Protein AF-A0A6I9NRN1-F1 (afdb_monomer)

Nearest PDB structures (foldseek):
  8j07-assembly1_d0  TM=9.136E-01  e=4.758E-35  Homo sapiens
  2nvk-assembly1_X  TM=6.514E-01  e=1.051E-08  Drosophila melanogaster
  5u63-assembly1_A  TM=6.057E-01  e=4.022E-06  Haemophilus influenzae Rd KW20
  5yjy-assembly1_B  TM=6.069E-01  e=3.571E-06  Saccharomyces cerevisiae S288C
  5xhu-assembly1_A  TM=4.707E-01  e=1.105E-05  Bacillus subtilis

Secondary structure (DSSP, 8-state):
-EEEESSSHHHHHHHHHHHHTT--GGGEEEEPPPPPTT--S-S-HHHHHHHHHHHHHTT-EEE-S-EEEEETTSS-PSSP-EEEEE-SSSEEEEE-SEEEE-S-----HHHHHHHHHTT--EESEEEE-TTSB-SSTT-B--STTEEE-GGG--TT-BGGGS-HHHHHHHHHHHHHHHH-TTSPPPPPPPTTGGG------SPEEEEEEETTTEEEEEEE----TT--------TTEEEES-TTTTEEEEEEE-TTSBEEEEEEEESSPP-HHHHHTTTT-BTTTTTSHHHHHHTT------

Radius of gyration: 22.77 Å; Cα contacts (8 Å, |Δi|>4): 518; chains: 1; bounding box: 56×44×65 Å

pLDDT: mean 89.33, std 11.56, range [38.62, 98.62]

Mean predicted aligned error: 6.6 Å

Sequence (302 aa):
NAIVYGNSIDVFTTVETLLNLGILGNRIHVVFTPPEPGASCFSDPEVEKAVATALKKAEVQVHHHCLLALMNNGENPDPLTSVTFTTDAETLNLQCGVFINLSNKAVDSEAFRSINDSFLVFDSRLVIDATFHTSDSSISAAGPLTKFSRSYYSDEWSNANFNSKEVGRDLAAMLLRLFDPTLEPAMETPPETERLVPLYGQAKIQGGKLPGGFHFLQVTTPSATQLTAPPVQQDSCLVTGRVETGNYFSLHLDSYEQVEALTCLSLKPLPLSNYLSLYGKQQQLLGQLSSRYQQGLIPDLH

Structure (mmCIF, N/CA/C/O backbone):
data_AF-A0A6I9NRN1-F1
#
_entry.id   AF-A0A6I9NRN1-F1
#
loop_
_atom_site.group_PDB
_atom_site.id
_atom_site.type_symbol
_atom_site.label_atom_id
_atom_site.label_alt_id
_atom_site.label_comp_id
_atom_site.label_asym_id
_atom_site.label_entity_id
_atom_site.label_seq_id
_atom_site.pdbx_PDB_ins_code
_atom_site.Cartn_x
_atom_site.Cartn_y
_atom_site.Cartn_z
_atom_site.occupancy
_atom_site.B_iso_or_equiv
_atom_site.auth_seq_id
_atom_site.auth_comp_id
_atom_site.auth_asym_id
_atom_site.auth_atom_id
_atom_site.pdbx_PDB_model_num
ATOM 1 N N . ASN A 1 1 ? 0.201 -12.973 22.727 1.00 94.06 1 ASN A N 1
ATOM 2 C CA . ASN A 1 1 ? -0.009 -11.607 22.213 1.00 94.06 1 ASN A CA 1
ATOM 3 C C . ASN A 1 1 ? 0.537 -11.541 20.806 1.00 94.06 1 ASN A C 1
ATOM 5 O O . ASN A 1 1 ? 1.492 -12.264 20.523 1.00 94.06 1 ASN A O 1
ATOM 9 N N . ALA A 1 2 ? -0.075 -10.727 19.959 1.00 97.81 2 ALA A N 1
ATOM 10 C CA . ALA A 1 2 ? 0.396 -10.413 18.620 1.00 97.81 2 ALA A CA 1
ATOM 11 C C . ALA A 1 2 ? 0.888 -8.965 18.602 1.00 97.81 2 ALA A C 1
ATOM 13 O O . ALA A 1 2 ? 0.213 -8.093 19.145 1.00 97.81 2 ALA A O 1
ATOM 14 N N . ILE A 1 3 ? 2.049 -8.721 18.003 1.00 98.38 3 ILE A N 1
ATOM 15 C CA . ILE A 1 3 ? 2.571 -7.370 17.785 1.00 98.38 3 ILE A CA 1
ATOM 16 C C . ILE A 1 3 ? 2.533 -7.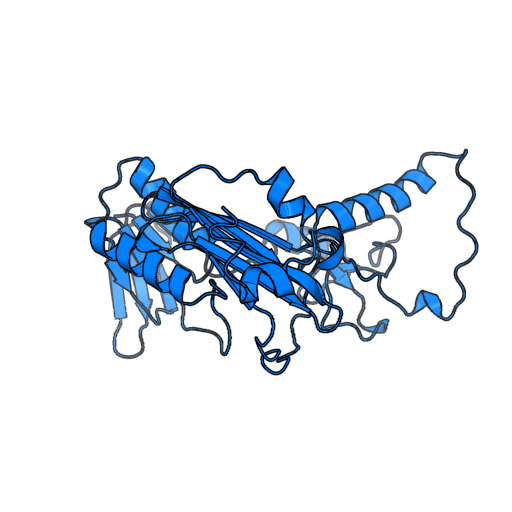092 16.284 1.00 98.38 3 ILE A C 1
ATOM 18 O O . ILE A 1 3 ? 3.072 -7.876 15.504 1.00 98.38 3 ILE A O 1
ATOM 22 N N . VAL A 1 4 ? 1.912 -5.982 15.889 1.00 98.25 4 VAL A N 1
ATOM 23 C CA . VAL A 1 4 ? 1.882 -5.484 14.508 1.00 98.25 4 VAL A CA 1
ATOM 24 C C . VAL A 1 4 ? 2.616 -4.147 14.482 1.00 98.25 4 VAL A C 1
ATOM 26 O O . VAL A 1 4 ? 2.209 -3.211 15.168 1.00 98.25 4 VAL A O 1
ATOM 29 N N . TYR A 1 5 ? 3.715 -4.071 13.734 1.00 97.31 5 TYR A N 1
ATOM 30 C CA . TYR A 1 5 ? 4.626 -2.925 13.731 1.00 97.31 5 TYR A CA 1
ATOM 31 C C . TYR A 1 5 ? 4.647 -2.216 12.380 1.00 97.31 5 TYR A C 1
ATOM 33 O O . TYR A 1 5 ? 4.823 -2.873 11.360 1.00 97.31 5 TYR A O 1
ATOM 41 N N . GLY A 1 6 ? 4.518 -0.890 12.363 1.00 95.00 6 GLY A N 1
ATOM 42 C CA . GLY A 1 6 ? 4.622 -0.069 11.153 1.00 95.00 6 GLY A CA 1
ATOM 43 C C . GLY A 1 6 ? 3.576 1.037 11.092 1.00 95.00 6 GLY A C 1
ATOM 44 O O . GLY A 1 6 ? 2.786 1.184 12.017 1.00 95.00 6 GLY A O 1
ATOM 45 N N . ASN A 1 7 ? 3.554 1.781 9.983 1.00 90.75 7 ASN A N 1
ATOM 46 C CA . ASN A 1 7 ? 2.709 2.969 9.809 1.00 90.75 7 ASN A CA 1
ATOM 47 C C . ASN A 1 7 ? 1.821 2.922 8.558 1.00 90.75 7 ASN A C 1
ATOM 49 O O . ASN A 1 7 ? 1.309 3.957 8.169 1.00 90.75 7 ASN A O 1
ATOM 53 N N . SER A 1 8 ? 1.653 1.783 7.880 1.00 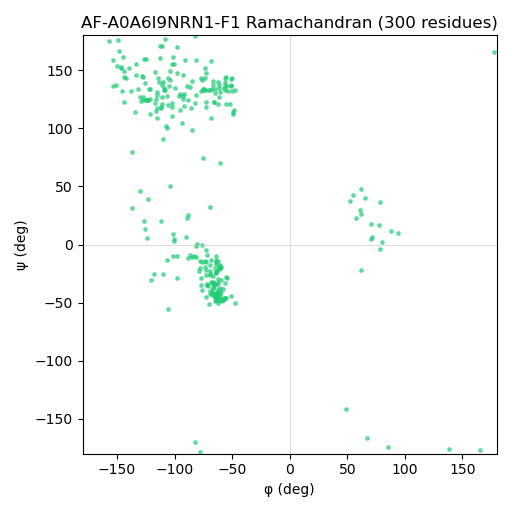91.69 8 SER A N 1
ATOM 54 C CA . SER A 1 8 ? 0.857 1.704 6.643 1.00 91.69 8 SER A CA 1
ATOM 55 C C . SER A 1 8 ? -0.572 1.203 6.887 1.00 91.69 8 SER A C 1
ATOM 57 O O . SER A 1 8 ? -0.889 0.656 7.943 1.00 91.69 8 SER A O 1
ATOM 59 N N . ILE A 1 9 ? -1.432 1.297 5.865 1.00 93.12 9 ILE A N 1
ATOM 60 C CA . ILE A 1 9 ? -2.761 0.661 5.877 1.00 93.12 9 ILE A CA 1
ATOM 61 C C . ILE A 1 9 ? -2.699 -0.857 6.151 1.00 93.12 9 ILE A C 1
ATOM 63 O O . ILE A 1 9 ? -3.626 -1.433 6.727 1.00 93.12 9 ILE A O 1
ATOM 67 N N . ASP A 1 10 ? -1.587 -1.507 5.791 1.00 94.81 10 ASP A N 1
ATOM 68 C CA . ASP A 1 10 ? -1.390 -2.946 5.979 1.00 94.81 10 ASP A CA 1
ATOM 69 C C . ASP A 1 10 ? -1.421 -3.318 7.475 1.00 94.81 10 ASP A C 1
ATOM 71 O O . ASP A 1 10 ? -1.883 -4.399 7.839 1.00 94.81 10 ASP A O 1
ATOM 75 N N . VAL A 1 11 ? -1.018 -2.401 8.363 1.00 96.38 11 VAL A N 1
ATOM 76 C CA . VAL A 1 11 ? -1.109 -2.577 9.823 1.00 96.38 11 VAL A CA 1
ATOM 77 C C . VAL A 1 11 ? -2.561 -2.735 10.256 1.00 96.38 11 VAL A C 1
ATOM 79 O O . VAL A 1 11 ? -2.911 -3.698 10.936 1.00 96.38 11 VAL A O 1
ATOM 82 N N . PHE A 1 12 ? -3.432 -1.829 9.824 1.00 97.06 12 PHE A N 1
ATOM 83 C CA . PHE A 1 12 ? -4.839 -1.825 10.222 1.00 97.06 12 PHE A CA 1
ATOM 84 C C . PHE A 1 12 ? -5.605 -3.007 9.629 1.00 97.06 12 PHE A C 1
ATOM 86 O O . PHE A 1 12 ? -6.395 -3.641 10.329 1.00 97.06 12 PHE A O 1
ATOM 93 N N . THR A 1 13 ? -5.326 -3.359 8.373 1.00 97.50 13 THR A N 1
ATOM 94 C CA . THR A 1 13 ? -5.916 -4.554 7.749 1.00 97.50 13 THR A CA 1
ATOM 95 C C . THR A 1 13 ? -5.450 -5.847 8.417 1.00 97.50 13 THR A C 1
ATOM 97 O O . THR A 1 13 ? -6.245 -6.774 8.593 1.00 97.50 13 THR A O 1
ATOM 100 N N . THR A 1 14 ? -4.200 -5.896 8.884 1.00 98.19 14 THR A N 1
ATOM 101 C CA . THR A 1 14 ? -3.683 -7.010 9.689 1.00 98.19 14 THR A CA 1
ATOM 102 C C . THR A 1 14 ? -4.395 -7.098 11.035 1.00 98.19 14 THR A C 1
ATOM 104 O O . THR A 1 14 ? -4.817 -8.184 11.426 1.00 98.19 14 THR A O 1
ATOM 107 N N . VAL A 1 15 ? -4.594 -5.975 11.733 1.00 98.38 15 VAL A N 1
ATOM 108 C CA . VAL A 1 15 ? -5.323 -5.952 13.014 1.00 98.38 15 VAL A CA 1
ATOM 109 C C . VAL A 1 15 ? -6.753 -6.458 12.845 1.00 98.38 15 VAL A C 1
ATOM 111 O O . VAL A 1 15 ? -7.176 -7.342 13.585 1.00 98.38 15 VAL A O 1
ATOM 114 N N . GLU A 1 16 ? -7.479 -5.960 11.845 1.00 98.12 16 GLU A N 1
ATOM 115 C CA . GLU A 1 16 ? -8.836 -6.425 11.536 1.00 98.12 16 GLU A CA 1
ATOM 116 C C . GLU A 1 16 ? -8.854 -7.920 11.176 1.00 98.12 16 GLU A C 1
ATOM 118 O O . GLU A 1 16 ? -9.751 -8.656 11.584 1.00 98.12 16 GLU A O 1
ATOM 123 N N . THR A 1 17 ? -7.834 -8.414 10.473 1.00 98.19 17 THR A N 1
ATOM 124 C CA . THR A 1 17 ? -7.689 -9.849 10.186 1.00 98.19 17 THR A CA 1
ATOM 125 C C . THR A 1 17 ? -7.483 -10.664 11.465 1.00 98.19 17 THR A C 1
ATOM 127 O O . THR A 1 17 ? -8.157 -11.674 11.655 1.00 98.19 17 THR A O 1
ATOM 130 N N . LEU A 1 18 ? -6.610 -10.225 12.376 1.00 98.31 18 LEU A N 1
ATOM 131 C CA . LEU A 1 18 ? -6.373 -10.898 13.660 1.00 98.31 18 LEU A CA 1
ATOM 132 C C . LEU A 1 18 ? -7.636 -10.936 14.532 1.00 98.31 18 LEU A C 1
ATOM 134 O O . LEU A 1 18 ? -7.939 -11.978 15.117 1.00 98.31 18 LEU A O 1
ATOM 138 N N . LEU A 1 19 ? -8.393 -9.835 14.580 1.00 98.19 19 LEU A N 1
ATOM 139 C CA . LEU A 1 19 ? -9.680 -9.772 15.278 1.00 98.19 19 LEU A CA 1
ATOM 140 C C . LEU A 1 19 ? -10.683 -10.770 14.677 1.00 98.19 19 LEU A C 1
ATOM 142 O O . LEU A 1 19 ? -11.312 -11.529 15.414 1.00 98.19 19 LEU A O 1
ATOM 146 N N . ASN A 1 20 ? -10.778 -10.842 13.345 1.00 97.38 20 ASN A N 1
ATOM 147 C CA . ASN A 1 20 ? -11.652 -11.792 12.646 1.00 97.38 20 ASN A CA 1
ATOM 148 C C . ASN A 1 20 ? -11.232 -13.261 12.829 1.00 97.38 20 ASN A C 1
ATOM 150 O O . ASN A 1 20 ? -12.081 -14.150 12.796 1.00 97.38 20 ASN A O 1
ATOM 154 N N . LEU A 1 21 ? -9.945 -13.526 13.066 1.00 97.38 21 LEU A N 1
ATOM 155 C CA . LEU A 1 21 ? -9.435 -14.850 13.444 1.00 97.38 21 LEU A CA 1
ATOM 156 C C . LEU A 1 21 ? -9.718 -15.212 14.916 1.00 97.38 21 LEU A C 1
ATOM 158 O O . LEU A 1 21 ? -9.360 -16.303 15.357 1.00 97.38 21 LEU A O 1
ATOM 162 N N . GLY A 1 22 ? -10.359 -14.325 15.684 1.00 97.19 22 GLY A N 1
ATOM 163 C CA . GLY A 1 22 ? -10.743 -14.561 17.076 1.00 97.19 22 GLY A CA 1
ATOM 164 C C . GLY A 1 22 ? -9.671 -14.193 18.104 1.00 97.19 22 GLY A C 1
ATOM 165 O O . GLY A 1 22 ? -9.808 -14.541 19.279 1.00 97.19 22 GLY A O 1
ATOM 166 N N . ILE A 1 23 ? -8.605 -13.489 17.706 1.00 97.88 23 ILE A N 1
ATOM 167 C CA . ILE A 1 23 ? -7.641 -12.943 18.665 1.00 97.88 23 ILE A CA 1
ATOM 168 C C . ILE A 1 23 ? -8.292 -11.766 19.394 1.00 97.88 23 ILE A C 1
ATOM 170 O O . ILE A 1 23 ? -8.711 -10.794 18.774 1.00 97.88 23 ILE A O 1
ATOM 174 N N . LEU A 1 24 ? -8.363 -11.845 20.725 1.00 97.94 24 LEU A N 1
ATOM 175 C CA . LEU A 1 24 ? -8.895 -10.764 21.559 1.00 97.94 24 LEU A CA 1
ATOM 176 C C . LEU A 1 24 ? -8.052 -9.496 21.387 1.00 97.94 24 LEU A C 1
ATOM 178 O O . LEU A 1 24 ? -6.823 -9.569 21.446 1.00 97.94 24 LEU A O 1
ATOM 182 N N . GLY A 1 25 ? -8.695 -8.337 21.223 1.00 97.88 25 GLY A N 1
ATOM 183 C CA . GLY A 1 25 ? -7.980 -7.093 20.933 1.00 97.88 25 GLY A CA 1
ATOM 184 C C . GLY A 1 25 ? -7.010 -6.666 22.037 1.00 97.88 25 GLY A C 1
ATOM 185 O O . GLY A 1 25 ? -5.904 -6.244 21.721 1.00 97.88 25 GLY A O 1
ATOM 186 N N . ASN A 1 26 ? -7.309 -6.945 23.310 1.00 97.88 26 ASN A N 1
ATOM 187 C CA . ASN A 1 26 ? -6.372 -6.724 24.423 1.00 97.88 26 ASN A CA 1
ATOM 188 C C . ASN A 1 26 ? -5.087 -7.578 24.373 1.00 97.88 26 ASN A C 1
ATOM 190 O O . ASN A 1 26 ? -4.153 -7.329 25.134 1.00 97.88 26 ASN A O 1
ATOM 194 N N . ARG A 1 27 ? -5.012 -8.566 23.468 1.00 98.06 27 ARG A N 1
ATOM 195 C CA . ARG A 1 27 ? -3.807 -9.354 23.166 1.00 98.06 27 ARG A CA 1
ATOM 196 C C . ARG A 1 27 ? -3.091 -8.886 21.898 1.00 98.06 27 ARG A C 1
ATOM 198 O O . ARG A 1 27 ? -2.116 -9.534 21.506 1.00 98.06 27 ARG A O 1
ATOM 205 N N . ILE A 1 28 ? -3.568 -7.827 21.249 1.00 98.62 28 ILE A N 1
ATOM 206 C CA . ILE A 1 28 ? -2.982 -7.223 20.052 1.00 98.62 28 ILE A CA 1
ATOM 207 C C . ILE A 1 28 ? -2.320 -5.906 20.458 1.00 98.62 28 ILE A C 1
ATOM 209 O O . ILE A 1 28 ? -2.947 -5.044 21.073 1.00 98.62 28 ILE A O 1
ATOM 213 N N . HIS A 1 29 ? -1.053 -5.752 20.087 1.00 98.38 29 HIS A N 1
ATOM 214 C CA . HIS A 1 29 ? -0.305 -4.512 20.223 1.00 98.38 29 HIS A CA 1
ATOM 215 C C . HIS A 1 29 ? -0.023 -3.944 18.835 1.00 98.38 29 HIS A C 1
ATOM 217 O O . HIS A 1 29 ? 0.658 -4.581 18.032 1.00 98.38 29 HIS A O 1
ATOM 223 N N . VAL A 1 30 ? -0.531 -2.749 18.562 1.00 98.06 30 VAL A N 1
ATOM 224 C CA . VAL A 1 30 ? -0.144 -1.949 17.400 1.00 98.06 30 VAL A CA 1
ATOM 225 C C . VAL A 1 30 ? 0.978 -1.028 17.834 1.00 98.06 30 VAL A C 1
ATOM 227 O O . VAL A 1 30 ? 0.840 -0.295 18.811 1.00 98.06 30 VAL A O 1
ATOM 230 N N . VAL A 1 31 ? 2.097 -1.089 17.128 1.00 97.19 31 VAL A N 1
ATOM 231 C CA . VAL A 1 31 ? 3.289 -0.308 17.439 1.00 97.19 31 VAL A CA 1
ATOM 232 C C . VAL A 1 31 ? 3.615 0.546 16.217 1.00 97.19 31 VAL A C 1
ATOM 234 O O . VAL A 1 31 ? 3.969 0.024 15.162 1.00 97.19 31 VAL A O 1
ATOM 237 N N . PHE A 1 32 ? 3.470 1.860 16.345 1.00 94.88 32 PHE A N 1
ATOM 238 C CA . PHE A 1 32 ? 3.741 2.811 15.271 1.00 94.88 32 PHE A CA 1
ATOM 239 C C . PHE A 1 32 ? 5.206 3.252 15.291 1.00 94.88 32 PHE A C 1
ATOM 241 O O . PHE A 1 32 ? 5.768 3.553 16.351 1.00 94.88 32 PHE A O 1
ATOM 248 N N . THR A 1 33 ? 5.821 3.312 14.110 1.00 92.44 33 THR A N 1
ATOM 249 C CA . THR A 1 33 ? 7.152 3.906 13.939 1.00 92.44 33 THR A CA 1
ATOM 250 C C . THR A 1 33 ? 7.060 5.419 14.158 1.00 92.44 33 THR A C 1
ATOM 252 O O . THR A 1 33 ? 5.976 5.993 13.993 1.00 92.44 33 THR A O 1
ATOM 255 N N . PRO A 1 34 ? 8.164 6.107 14.501 1.00 89.06 34 PRO A N 1
ATOM 256 C CA . PRO A 1 34 ? 8.182 7.564 14.485 1.00 89.06 34 PRO A CA 1
ATOM 257 C C . PRO A 1 34 ? 7.671 8.091 13.135 1.00 89.06 34 PRO A C 1
ATOM 259 O O . PRO A 1 34 ? 8.006 7.508 12.098 1.00 89.06 34 PRO A O 1
ATOM 262 N N . PRO A 1 35 ? 6.816 9.126 13.134 1.00 78.94 35 PRO A N 1
ATOM 263 C CA . PRO A 1 35 ? 6.250 9.654 11.906 1.00 78.94 35 PRO A CA 1
ATOM 264 C C . PRO A 1 35 ? 7.350 10.305 11.069 1.00 78.94 35 PRO A C 1
ATOM 266 O O . PRO A 1 35 ? 8.145 11.099 11.574 1.00 78.94 35 PRO A O 1
ATOM 269 N N . GLU A 1 36 ? 7.374 10.001 9.775 1.00 75.81 36 GLU A N 1
ATOM 270 C CA . GLU A 1 36 ? 8.125 10.819 8.830 1.00 75.81 36 GLU A CA 1
ATOM 271 C C . GLU A 1 36 ? 7.361 12.138 8.601 1.00 75.81 36 GLU A C 1
ATOM 273 O O . GLU A 1 36 ? 6.124 12.138 8.586 1.00 75.81 36 GLU A O 1
ATOM 278 N N . PRO A 1 37 ? 8.048 13.283 8.438 1.00 64.12 37 PRO A N 1
ATOM 279 C CA . PRO A 1 37 ? 7.382 14.561 8.201 1.00 64.12 37 PRO A CA 1
ATOM 280 C C . PRO A 1 37 ? 6.441 14.491 6.989 1.00 64.12 37 PRO A C 1
ATOM 282 O O . PRO A 1 37 ? 6.875 14.206 5.878 1.00 64.12 37 PRO A O 1
ATOM 285 N N . GLY A 1 38 ? 5.148 14.760 7.200 1.00 60.53 38 GLY A N 1
ATOM 286 C CA . GLY A 1 38 ? 4.133 14.729 6.138 1.00 60.53 38 GLY A CA 1
ATOM 287 C C . GLY A 1 38 ? 3.613 13.335 5.763 1.00 60.53 38 GLY A C 1
ATOM 288 O O . GLY A 1 38 ? 2.763 13.234 4.882 1.00 60.53 38 GLY A O 1
ATOM 289 N N . ALA A 1 39 ? 4.065 12.271 6.433 1.00 65.81 39 ALA A N 1
ATOM 290 C CA . ALA A 1 39 ? 3.598 10.913 6.183 1.00 65.81 39 ALA A CA 1
ATOM 291 C C . ALA A 1 39 ? 2.436 10.545 7.121 1.00 65.81 39 ALA A C 1
ATOM 293 O O . ALA A 1 39 ? 2.639 10.241 8.295 1.00 65.81 39 ALA A O 1
ATOM 294 N N . SER A 1 40 ? 1.213 10.527 6.584 1.00 70.69 40 SER A N 1
ATOM 295 C CA . SER A 1 40 ? 0.076 9.824 7.188 1.00 70.69 40 SER A CA 1
ATOM 296 C C . SER A 1 40 ? -0.367 8.684 6.277 1.00 70.69 40 SER A C 1
ATOM 298 O O . SER A 1 40 ? -0.352 8.809 5.052 1.00 70.69 40 SER A O 1
ATOM 300 N N . CYS A 1 41 ? -0.776 7.565 6.873 1.00 76.94 41 CYS A N 1
ATOM 301 C CA . CYS A 1 41 ? -1.370 6.450 6.134 1.00 76.94 41 CYS A CA 1
ATOM 302 C C . CYS A 1 41 ? -2.787 6.722 5.645 1.00 76.94 41 CYS A C 1
ATOM 304 O O . CYS A 1 41 ? -3.232 6.063 4.708 1.00 76.94 41 CYS A O 1
ATOM 306 N N . PHE A 1 42 ? -3.476 7.671 6.275 1.00 85.50 42 PHE A N 1
ATOM 307 C CA . PHE A 1 42 ? -4.783 8.139 5.859 1.00 85.50 42 PHE A CA 1
ATOM 308 C C . PHE A 1 42 ? -4.656 9.607 5.478 1.00 85.50 42 PHE A C 1
ATOM 310 O O . PHE A 1 42 ? -4.260 10.444 6.283 1.00 85.50 42 PHE A O 1
ATOM 317 N N . SER A 1 43 ? -5.014 9.932 4.240 1.00 80.31 43 SER A N 1
ATOM 318 C CA . SER A 1 43 ? -5.076 11.331 3.802 1.00 80.31 43 SER A CA 1
ATOM 319 C C . SER A 1 43 ? -6.288 12.069 4.386 1.00 80.31 43 SER A C 1
ATOM 321 O O . SER A 1 43 ? -6.344 13.293 4.319 1.00 80.31 43 SER A O 1
ATOM 323 N N . ASP A 1 44 ? -7.252 11.331 4.946 1.00 87.38 44 ASP A N 1
ATOM 324 C CA . ASP A 1 44 ? -8.507 11.846 5.487 1.00 87.38 44 ASP A CA 1
ATOM 325 C C . ASP A 1 44 ? -8.551 11.691 7.026 1.00 87.38 44 ASP A C 1
ATOM 327 O O . ASP A 1 44 ? -8.518 10.558 7.527 1.00 87.38 44 ASP A O 1
ATOM 331 N N . PRO A 1 45 ? -8.634 12.797 7.792 1.00 89.50 45 PRO A N 1
ATOM 332 C CA . PRO A 1 45 ? -8.592 12.762 9.254 1.00 89.50 45 PRO A CA 1
ATOM 333 C C . PRO A 1 45 ? -9.837 12.125 9.893 1.00 89.50 45 PRO A C 1
ATOM 335 O O . PRO A 1 45 ? -9.747 11.583 10.998 1.00 89.50 45 PRO A O 1
ATOM 338 N N . GLU A 1 46 ? -10.998 12.141 9.226 1.00 92.56 46 GLU A N 1
ATOM 339 C CA . GLU A 1 46 ? -12.204 11.493 9.756 1.00 92.56 46 GLU A CA 1
ATOM 340 C C . GLU A 1 46 ? -12.065 9.968 9.698 1.00 92.56 46 GLU A C 1
ATOM 342 O O . GLU A 1 46 ? -12.480 9.266 10.627 1.00 92.56 46 GLU A O 1
ATOM 347 N N . VAL A 1 47 ? -11.403 9.444 8.660 1.00 94.38 47 VAL A N 1
ATOM 348 C CA . VAL A 1 47 ? -11.060 8.017 8.570 1.00 94.38 47 VAL A CA 1
ATOM 349 C C . VAL A 1 47 ? -10.090 7.623 9.680 1.00 94.38 47 VAL A C 1
ATOM 351 O O . VAL A 1 47 ? -10.332 6.637 10.379 1.00 94.38 47 VAL A O 1
ATOM 354 N N . GLU A 1 48 ? -9.027 8.402 9.892 1.00 93.38 48 GLU A N 1
ATOM 355 C CA . GLU A 1 48 ? -8.047 8.143 10.953 1.00 93.38 48 GLU A CA 1
ATOM 356 C C . GLU A 1 48 ? -8.716 8.088 12.337 1.00 93.38 48 GLU A C 1
ATOM 358 O O . GLU A 1 48 ? -8.528 7.138 13.105 1.00 93.38 48 GLU A O 1
ATOM 363 N N . LYS A 1 49 ? -9.589 9.057 12.628 1.00 94.31 49 LYS A N 1
ATOM 364 C CA . LYS A 1 49 ? -10.367 9.120 13.870 1.00 94.31 49 LYS A CA 1
ATOM 365 C C . LYS A 1 49 ? -11.317 7.929 14.032 1.00 94.31 49 LYS A C 1
ATOM 367 O O . LYS A 1 49 ? -11.445 7.393 15.142 1.00 94.31 49 LYS A O 1
ATOM 372 N N . ALA A 1 50 ? -11.979 7.498 12.959 1.00 96.62 50 ALA A N 1
ATOM 373 C CA . ALA A 1 50 ? -12.868 6.337 12.983 1.00 96.62 50 ALA A CA 1
ATOM 374 C C . ALA A 1 50 ? -12.100 5.047 13.303 1.00 96.62 50 ALA A C 1
ATOM 376 O O . ALA A 1 50 ? -12.514 4.274 14.172 1.00 96.62 50 ALA A O 1
ATOM 377 N N . VAL A 1 51 ? -10.938 4.858 12.674 1.00 96.38 51 VAL A N 1
ATOM 378 C CA . VAL A 1 51 ? -10.055 3.709 12.911 1.00 96.38 51 VAL A CA 1
ATOM 379 C C . VAL A 1 51 ? -9.507 3.718 14.338 1.00 96.38 51 VAL A C 1
ATOM 381 O O . VAL A 1 51 ? -9.573 2.697 15.024 1.00 96.38 51 VAL A O 1
ATOM 384 N N . ALA A 1 52 ? -9.041 4.867 14.835 1.00 95.88 52 ALA A N 1
ATOM 385 C CA . ALA A 1 52 ? -8.570 5.006 16.214 1.00 95.88 52 ALA A CA 1
ATOM 386 C C . ALA A 1 52 ? -9.674 4.670 17.236 1.00 95.88 52 ALA A C 1
ATOM 388 O O . ALA A 1 52 ? -9.439 3.973 18.228 1.00 95.88 52 ALA A O 1
ATOM 389 N N . THR A 1 53 ? -10.907 5.105 16.965 1.00 97.19 53 THR A N 1
ATOM 390 C CA . THR A 1 53 ? -12.077 4.790 17.797 1.00 97.19 53 THR A CA 1
ATOM 391 C C . THR A 1 53 ? -12.383 3.292 17.788 1.00 97.19 53 THR A C 1
ATOM 393 O O . THR A 1 53 ? -12.660 2.711 18.841 1.00 97.19 53 THR A O 1
ATOM 396 N N . ALA A 1 54 ? -12.304 2.646 16.624 1.00 97.50 54 ALA A N 1
ATOM 397 C CA . ALA A 1 54 ? -12.538 1.215 16.491 1.00 97.50 54 ALA A CA 1
ATOM 398 C C . ALA A 1 54 ? -11.471 0.372 17.209 1.00 97.50 54 ALA A C 1
ATOM 400 O O . ALA A 1 54 ? -11.825 -0.568 17.921 1.00 97.50 54 ALA A O 1
ATOM 401 N N . LEU A 1 55 ? -10.191 0.748 17.105 1.00 97.94 55 LEU A N 1
ATOM 402 C CA . LEU A 1 55 ? -9.098 0.117 17.854 1.00 97.94 55 LEU A CA 1
ATOM 403 C C . LEU A 1 55 ? -9.333 0.197 19.365 1.00 97.94 55 LEU A C 1
ATOM 405 O O . LEU A 1 55 ? -9.265 -0.818 20.059 1.00 97.94 55 LEU A O 1
ATOM 409 N N . LYS A 1 56 ? -9.690 1.387 19.867 1.00 98.12 56 LYS A N 1
ATOM 410 C CA . LYS A 1 56 ? -10.005 1.597 21.285 1.00 98.12 56 LYS A CA 1
ATOM 411 C C . LYS A 1 56 ? -11.194 0.749 21.738 1.00 98.12 56 LYS A C 1
ATOM 413 O O . LYS A 1 56 ? -11.140 0.147 22.806 1.00 98.12 56 LYS A O 1
ATOM 418 N N . LYS A 1 57 ? -12.259 0.680 20.932 1.00 97.81 57 LYS A N 1
ATOM 419 C CA . LYS A 1 57 ? -13.452 -0.135 21.220 1.00 97.81 57 LYS A CA 1
ATOM 420 C C . LYS A 1 57 ? -13.136 -1.632 21.274 1.00 97.81 57 LYS A C 1
ATOM 422 O O . LYS A 1 57 ? -13.759 -2.347 22.050 1.00 97.81 57 LYS A O 1
ATOM 427 N N . ALA A 1 58 ? -12.188 -2.094 20.464 1.00 98.06 58 ALA A N 1
ATOM 428 C CA . ALA A 1 58 ? -11.712 -3.473 20.469 1.00 98.06 58 ALA A CA 1
ATOM 429 C C . ALA A 1 58 ? -10.689 -3.765 21.586 1.00 98.06 58 ALA A C 1
ATOM 431 O O . ALA A 1 58 ? -10.220 -4.894 21.680 1.00 98.06 58 ALA A O 1
ATOM 432 N N . GLU A 1 59 ? -10.343 -2.781 22.425 1.00 98.38 59 GLU A N 1
ATOM 433 C CA . GLU A 1 59 ? -9.315 -2.881 23.472 1.00 98.38 59 GLU A CA 1
ATOM 434 C C . GLU A 1 59 ? -7.902 -3.171 22.933 1.00 98.38 59 GLU A C 1
ATOM 436 O O . GLU A 1 59 ? -7.067 -3.732 23.641 1.00 98.38 59 GLU A O 1
ATOM 441 N N . VAL A 1 60 ? -7.611 -2.784 21.686 1.00 98.50 60 VAL A N 1
ATOM 442 C CA . VAL A 1 60 ? -6.268 -2.922 21.102 1.00 98.50 60 VAL A CA 1
ATOM 443 C C . VAL A 1 60 ? -5.296 -1.959 21.781 1.00 98.50 60 VAL A C 1
ATOM 445 O O . VAL A 1 60 ? -5.589 -0.775 21.952 1.00 98.50 60 VAL A O 1
ATOM 448 N N . GLN A 1 61 ? -4.121 -2.466 22.152 1.00 98.12 61 GLN A N 1
ATOM 449 C CA . GLN A 1 61 ? -3.063 -1.683 22.788 1.00 98.12 61 GLN A CA 1
ATOM 450 C C . GLN A 1 61 ? -2.264 -0.944 21.712 1.00 98.12 61 GLN A C 1
ATOM 452 O O . GLN A 1 61 ? -1.708 -1.583 20.822 1.00 98.12 61 GLN A O 1
ATOM 457 N N . VAL A 1 62 ? -2.192 0.384 21.783 1.00 97.12 62 VAL A N 1
ATOM 458 C CA . VAL A 1 62 ? -1.524 1.214 20.770 1.00 97.12 62 VAL A CA 1
ATOM 459 C C . VAL A 1 62 ? -0.322 1.924 21.382 1.00 97.12 62 VAL A C 1
ATOM 461 O O . VAL A 1 62 ? -0.451 2.588 22.408 1.00 97.12 62 VAL A O 1
ATOM 464 N N . HIS A 1 63 ? 0.831 1.805 20.727 1.00 95.69 63 HIS A N 1
ATOM 465 C CA . HIS A 1 63 ? 2.096 2.420 21.126 1.00 95.69 63 HIS A CA 1
ATOM 466 C C . HIS A 1 63 ? 2.615 3.302 19.993 1.00 95.69 63 HIS A C 1
ATOM 468 O O . HIS A 1 63 ? 2.621 2.882 18.838 1.00 95.69 63 HIS A O 1
ATOM 474 N N . HIS A 1 64 ? 3.053 4.517 20.312 1.00 93.44 64 HIS A N 1
ATOM 475 C CA . HIS A 1 64 ? 3.518 5.499 19.329 1.00 93.44 64 HIS A CA 1
ATOM 476 C C . HIS A 1 64 ? 5.020 5.755 19.462 1.00 93.44 64 HIS A C 1
ATOM 478 O O . HIS A 1 64 ? 5.595 5.499 20.518 1.00 93.44 64 HIS A O 1
ATOM 484 N N . HIS A 1 65 ? 5.638 6.294 18.405 1.00 92.62 65 HIS A N 1
ATOM 485 C CA . HIS A 1 65 ? 7.044 6.725 18.404 1.00 92.62 65 HIS A CA 1
ATOM 486 C C . HIS A 1 65 ? 8.019 5.614 18.835 1.00 92.62 65 HIS A C 1
ATOM 488 O O . HIS A 1 65 ? 8.937 5.832 19.618 1.00 92.62 65 HIS A O 1
ATOM 494 N N . CYS A 1 66 ? 7.799 4.393 18.344 1.00 94.50 66 CYS A N 1
ATOM 495 C CA . CYS A 1 66 ? 8.575 3.220 18.730 1.00 94.50 66 CYS A CA 1
ATOM 496 C C . CYS A 1 66 ? 9.549 2.814 17.617 1.00 94.50 66 CYS A C 1
ATOM 498 O O . CYS A 1 66 ? 9.143 2.450 16.510 1.00 94.50 66 CYS A O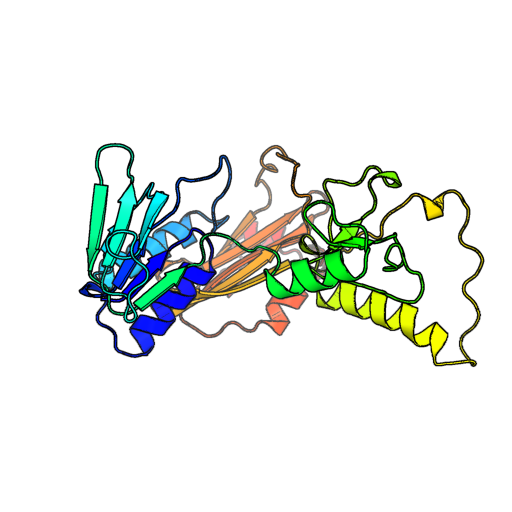 1
ATOM 500 N N . LEU A 1 67 ? 10.845 2.810 17.916 1.00 94.44 67 LEU A N 1
ATOM 501 C CA . LEU A 1 67 ? 11.876 2.245 17.045 1.00 94.44 67 LEU A CA 1
ATOM 502 C C . LEU A 1 67 ? 12.200 0.821 17.489 1.00 94.44 67 LEU A C 1
ATOM 504 O O . LEU A 1 67 ? 12.471 0.581 18.662 1.00 94.44 67 LEU A O 1
ATOM 508 N N . LEU A 1 68 ? 12.153 -0.133 16.560 1.00 94.00 68 LEU A N 1
ATOM 509 C CA . LEU A 1 68 ? 12.527 -1.518 16.834 1.00 94.00 68 LEU A CA 1
ATOM 510 C C . LEU A 1 68 ? 14.006 -1.590 17.237 1.00 94.00 68 LEU A C 1
ATOM 512 O O . LEU A 1 68 ? 14.872 -1.212 16.453 1.00 94.00 68 LEU A O 1
ATOM 516 N N . ALA A 1 69 ? 14.281 -2.095 18.440 1.00 92.75 69 ALA A N 1
ATOM 517 C CA . ALA A 1 69 ? 15.632 -2.176 18.986 1.00 92.75 69 ALA A CA 1
ATOM 518 C C . ALA A 1 69 ? 16.172 -3.609 18.969 1.00 92.75 69 ALA A C 1
ATOM 520 O O . ALA A 1 69 ? 17.232 -3.863 18.404 1.00 92.75 69 ALA A O 1
ATOM 521 N N . LEU A 1 70 ? 15.446 -4.551 19.579 1.00 91.31 70 LEU A N 1
ATOM 522 C CA . LEU A 1 70 ? 15.882 -5.943 19.720 1.00 91.31 70 LEU A CA 1
ATOM 523 C C . LEU A 1 70 ? 14.703 -6.901 19.563 1.00 91.31 70 LEU A C 1
ATOM 525 O O . LEU A 1 70 ? 13.603 -6.641 20.048 1.00 91.31 70 LEU A O 1
ATOM 529 N N . MET A 1 71 ? 14.956 -8.045 18.939 1.00 91.19 71 MET A N 1
ATOM 530 C CA . MET A 1 71 ? 14.093 -9.220 19.037 1.00 91.19 71 MET A CA 1
ATOM 531 C C . MET A 1 71 ? 14.714 -10.169 20.060 1.00 91.19 71 MET A C 1
ATOM 533 O O . MET A 1 71 ? 15.931 -10.362 20.063 1.00 91.19 71 MET A O 1
ATOM 537 N N . ASN A 1 72 ? 13.896 -10.715 20.960 1.00 87.88 72 ASN A N 1
ATOM 538 C CA . ASN A 1 72 ? 14.351 -11.429 22.153 1.00 87.88 72 ASN A CA 1
ATOM 539 C C . ASN A 1 72 ? 15.421 -10.609 22.915 1.00 87.88 72 ASN A C 1
ATOM 541 O O . ASN A 1 72 ? 15.330 -9.382 22.989 1.00 87.88 72 ASN A O 1
ATOM 545 N N . ASN A 1 73 ? 16.440 -11.269 23.467 1.00 80.12 73 ASN A N 1
ATOM 546 C CA . ASN A 1 73 ? 17.554 -10.625 24.170 1.00 80.12 73 ASN A CA 1
ATOM 547 C C . ASN A 1 73 ? 18.715 -10.246 23.223 1.00 80.12 73 ASN A C 1
ATOM 549 O O . ASN A 1 73 ? 19.864 -10.201 23.653 1.00 80.12 73 ASN A O 1
ATOM 553 N N . GLY A 1 74 ? 18.446 -10.038 21.926 1.00 72.75 74 GLY A N 1
ATOM 554 C CA . GLY A 1 74 ? 19.482 -9.856 20.895 1.00 72.75 74 GLY A CA 1
ATOM 555 C C . GLY A 1 74 ? 20.139 -11.161 20.430 1.00 72.75 74 GLY A C 1
ATOM 556 O O . GLY A 1 74 ? 20.941 -11.165 19.500 1.00 72.75 74 GLY A O 1
ATOM 557 N N . GLU A 1 75 ? 19.769 -12.279 21.047 1.00 69.75 75 GLU A N 1
ATOM 558 C CA . GLU A 1 75 ? 20.000 -13.616 20.519 1.00 69.75 75 GLU A CA 1
ATOM 559 C C . GLU A 1 75 ? 18.909 -13.941 19.486 1.00 69.75 75 GLU A C 1
ATOM 561 O O . GLU A 1 75 ? 17.817 -13.373 19.530 1.00 69.75 75 GLU A O 1
ATOM 566 N N . ASN A 1 76 ? 19.169 -14.897 18.590 1.00 67.56 76 ASN A N 1
ATOM 567 C CA . ASN A 1 76 ? 18.196 -15.359 17.595 1.00 67.56 76 ASN A CA 1
ATOM 568 C C . ASN A 1 76 ? 17.582 -16.736 17.962 1.00 67.56 76 ASN A C 1
ATOM 570 O O . ASN A 1 76 ? 17.658 -17.652 17.141 1.00 67.56 76 ASN A O 1
ATOM 574 N N . PRO A 1 77 ? 17.055 -16.965 19.191 1.00 69.94 77 PRO A N 1
ATOM 575 C CA . PRO A 1 77 ? 16.427 -18.231 19.516 1.00 69.94 77 PRO A CA 1
ATOM 576 C C . PRO A 1 77 ? 15.063 -18.319 18.828 1.00 69.94 77 PRO A C 1
ATOM 578 O O . PRO A 1 77 ? 14.257 -17.388 18.872 1.00 69.94 77 PRO A O 1
ATOM 581 N N . ASP A 1 78 ? 14.827 -19.468 18.206 1.00 78.94 78 ASP A N 1
ATOM 582 C CA . ASP A 1 78 ? 13.519 -19.903 17.736 1.00 78.94 78 ASP A CA 1
ATOM 583 C C . ASP A 1 78 ? 12.870 -20.723 18.871 1.00 78.94 78 ASP A C 1
ATOM 585 O O . ASP A 1 78 ? 13.469 -21.714 19.309 1.00 78.94 78 ASP A O 1
ATOM 589 N N . PRO A 1 79 ? 11.708 -20.319 19.422 1.00 88.06 79 PRO A N 1
ATOM 590 C CA . PRO A 1 79 ? 10.800 -19.279 18.930 1.00 88.06 79 PRO A CA 1
ATOM 591 C C . PRO A 1 79 ? 11.050 -17.866 19.478 1.00 88.06 79 PRO A C 1
ATOM 593 O O . PRO A 1 79 ? 11.575 -17.667 20.575 1.00 88.06 79 PRO A O 1
ATOM 596 N N . LEU A 1 80 ? 10.555 -16.870 18.732 1.00 90.94 80 LEU A N 1
ATOM 597 C CA . LEU A 1 80 ? 10.415 -15.487 19.193 1.00 90.94 80 LEU A CA 1
ATOM 598 C C . LEU A 1 80 ? 9.469 -15.416 20.404 1.00 90.94 80 LEU A C 1
ATOM 600 O O . LEU A 1 80 ? 8.327 -15.870 20.325 1.00 90.94 80 LEU A O 1
ATOM 604 N N . THR A 1 81 ? 9.924 -14.804 21.500 1.00 93.56 81 THR A N 1
ATOM 605 C CA . THR A 1 81 ? 9.141 -14.639 22.739 1.00 93.56 81 THR A CA 1
ATOM 606 C C . THR A 1 81 ? 8.893 -13.179 23.109 1.00 93.56 81 THR A C 1
ATOM 608 O O . THR A 1 81 ? 7.880 -12.871 23.742 1.00 93.56 81 THR A O 1
ATOM 611 N N . SER A 1 82 ? 9.752 -12.252 22.678 1.00 94.50 82 SER A N 1
ATOM 612 C CA . SER A 1 82 ? 9.579 -10.828 22.968 1.00 94.50 82 SER A CA 1
ATOM 613 C C . SER A 1 82 ? 10.213 -9.909 21.934 1.00 94.50 82 SER A C 1
ATOM 615 O O . SER A 1 82 ? 11.154 -10.287 21.241 1.00 94.50 82 SER A O 1
ATOM 617 N N . VAL A 1 83 ? 9.742 -8.666 21.883 1.00 95.56 83 VAL A N 1
ATOM 618 C CA . VAL A 1 83 ? 10.316 -7.596 21.064 1.00 95.56 83 VAL A CA 1
ATOM 619 C C . VAL A 1 83 ? 10.489 -6.348 21.922 1.00 95.56 83 VAL A C 1
ATOM 621 O O . VAL A 1 83 ? 9.586 -5.964 22.665 1.00 95.56 83 VAL A O 1
ATOM 624 N N . THR A 1 84 ? 11.658 -5.723 21.818 1.00 95.38 84 THR A N 1
ATOM 625 C CA . THR A 1 84 ? 12.007 -4.490 22.522 1.00 95.38 84 THR A CA 1
ATOM 626 C C . THR A 1 84 ? 12.065 -3.329 21.540 1.00 95.38 84 THR A C 1
ATOM 628 O O . THR A 1 84 ? 12.711 -3.414 20.493 1.00 95.38 84 THR A O 1
ATOM 631 N N . PHE A 1 85 ? 11.426 -2.229 21.916 1.00 95.81 85 PHE A N 1
ATOM 632 C CA . PHE A 1 85 ? 11.431 -0.962 21.201 1.00 95.81 85 PHE A CA 1
ATOM 633 C C . PHE A 1 85 ? 12.077 0.120 22.062 1.00 95.81 85 PHE A C 1
ATOM 635 O O . PHE A 1 85 ? 11.950 0.108 23.286 1.00 95.81 85 PHE A O 1
ATOM 642 N N . THR A 1 86 ? 12.739 1.077 21.430 1.00 94.50 86 THR A N 1
ATOM 643 C CA . THR A 1 86 ? 13.127 2.343 22.057 1.00 94.50 86 THR A CA 1
ATOM 644 C C . THR A 1 86 ? 12.073 3.395 21.742 1.00 94.50 86 THR A C 1
ATOM 646 O O . THR A 1 86 ? 11.707 3.567 20.576 1.00 94.50 86 THR A O 1
ATOM 649 N N . THR A 1 87 ? 11.594 4.087 22.771 1.00 88.44 87 THR A N 1
ATOM 650 C CA . THR A 1 87 ? 10.744 5.279 22.665 1.00 88.44 87 THR A CA 1
ATOM 651 C C . THR A 1 87 ? 11.552 6.518 23.057 1.00 88.44 87 THR A C 1
ATOM 653 O O . THR A 1 87 ? 12.708 6.401 23.467 1.00 88.44 87 THR A O 1
ATOM 656 N N . ASP A 1 88 ? 10.958 7.709 22.962 1.00 78.94 88 ASP A N 1
ATOM 657 C CA . ASP A 1 88 ? 11.629 8.973 23.309 1.00 78.94 88 ASP A CA 1
ATOM 658 C C . ASP A 1 88 ? 12.092 9.054 24.778 1.00 78.94 88 ASP A C 1
ATOM 660 O O . ASP A 1 88 ? 12.966 9.856 25.108 1.00 78.94 88 ASP A O 1
ATOM 664 N N . ALA A 1 89 ? 11.513 8.241 25.669 1.00 76.62 89 ALA A N 1
ATOM 665 C CA . ALA A 1 89 ? 11.759 8.307 27.109 1.00 76.62 89 ALA A CA 1
ATOM 666 C C . ALA A 1 89 ? 12.319 7.007 27.707 1.00 76.62 89 ALA A C 1
ATOM 668 O O . ALA A 1 89 ? 13.057 7.063 28.691 1.00 76.62 89 ALA A O 1
ATOM 669 N N . GLU A 1 90 ? 11.973 5.842 27.150 1.00 87.56 90 GLU A N 1
ATOM 670 C CA . GLU A 1 90 ? 12.287 4.548 27.758 1.00 87.56 90 GLU A CA 1
ATOM 671 C C . GLU A 1 90 ? 12.315 3.391 26.748 1.00 87.56 90 GLU A C 1
ATOM 673 O O . GLU A 1 90 ? 12.015 3.528 25.563 1.00 87.56 90 GLU A O 1
ATOM 678 N N . THR A 1 91 ? 12.692 2.208 27.226 1.00 91.62 91 THR A N 1
ATOM 679 C CA . THR A 1 91 ? 12.594 0.968 26.455 1.00 91.62 91 THR A CA 1
ATOM 680 C C . THR A 1 91 ? 11.268 0.273 26.741 1.00 91.62 91 THR A C 1
ATOM 682 O O . THR A 1 91 ? 10.959 -0.019 27.896 1.00 91.62 91 THR A O 1
ATOM 685 N N . LEU A 1 92 ? 10.527 -0.065 25.691 1.00 94.38 92 LEU A N 1
ATOM 686 C CA . LEU A 1 92 ? 9.274 -0.810 25.746 1.00 94.38 92 LEU A CA 1
ATOM 687 C C . LEU A 1 92 ? 9.534 -2.267 25.352 1.00 94.38 92 LEU A C 1
ATOM 689 O O . LEU A 1 92 ? 9.802 -2.554 24.188 1.00 94.38 92 LEU A O 1
ATOM 693 N N . ASN A 1 93 ? 9.435 -3.195 26.303 1.00 94.81 93 ASN A N 1
ATOM 694 C CA . ASN A 1 93 ? 9.537 -4.632 26.034 1.00 94.81 93 ASN A CA 1
ATOM 695 C C . ASN A 1 93 ? 8.142 -5.272 26.029 1.00 94.81 93 ASN A C 1
ATOM 697 O O . ASN A 1 93 ? 7.419 -5.214 27.025 1.00 94.81 93 ASN A O 1
ATOM 701 N N . LEU A 1 94 ? 7.775 -5.895 24.909 1.00 96.19 94 LEU A N 1
ATOM 702 C CA . LEU A 1 94 ? 6.500 -6.575 24.720 1.00 96.19 94 LEU A CA 1
ATOM 703 C C . LEU A 1 94 ? 6.716 -8.073 24.494 1.00 96.19 94 LEU A C 1
ATOM 705 O O . LEU A 1 94 ? 7.401 -8.489 23.562 1.00 96.19 94 LEU A O 1
ATOM 709 N N . GLN A 1 95 ? 6.058 -8.892 25.313 1.00 95.69 95 GLN A N 1
ATOM 710 C CA . GLN A 1 95 ? 6.008 -10.344 25.129 1.00 95.69 95 GLN A CA 1
ATOM 711 C C . GLN A 1 95 ? 5.017 -10.700 24.017 1.00 95.69 95 GLN A C 1
ATOM 713 O O . GLN A 1 95 ? 3.868 -10.241 24.035 1.00 95.69 95 GLN A O 1
ATOM 718 N N . CYS A 1 96 ? 5.413 -11.558 23.080 1.00 94.81 96 CYS A N 1
ATOM 719 C CA . CYS A 1 96 ? 4.582 -11.963 21.950 1.00 94.81 96 CYS A CA 1
ATOM 720 C C . CYS A 1 96 ? 4.835 -13.407 21.520 1.00 94.81 96 CYS A C 1
ATOM 722 O O . CYS A 1 96 ? 5.929 -13.927 21.673 1.00 94.81 96 CYS A O 1
ATOM 724 N N . GLY A 1 97 ? 3.811 -14.033 20.937 1.00 93.69 97 GLY A N 1
ATOM 725 C CA . GLY A 1 97 ? 3.975 -15.299 20.209 1.00 93.69 97 GLY A CA 1
ATOM 726 C C . GLY A 1 97 ? 4.086 -15.102 18.696 1.00 93.69 97 GLY A C 1
ATOM 727 O O . GLY A 1 97 ? 4.372 -16.046 17.975 1.00 93.69 97 GLY A O 1
ATOM 728 N N . VAL A 1 98 ? 3.816 -13.886 18.210 1.00 94.88 98 VAL A N 1
ATOM 729 C CA . VAL A 1 98 ? 3.946 -13.507 16.803 1.00 94.88 98 VAL A CA 1
ATOM 730 C C . VAL A 1 98 ? 4.271 -12.019 16.706 1.00 94.88 98 VAL A C 1
ATOM 732 O O . VAL A 1 98 ? 3.674 -11.195 17.409 1.00 94.88 98 VAL A O 1
ATOM 735 N N . PHE A 1 99 ? 5.207 -11.693 15.821 1.00 95.75 99 PHE A N 1
ATOM 736 C CA . PHE A 1 99 ? 5.587 -10.336 15.458 1.00 95.75 99 PHE A CA 1
ATOM 737 C C . PHE A 1 99 ? 5.433 -10.172 13.948 1.00 95.75 99 PHE A C 1
ATOM 739 O O . PHE A 1 99 ? 5.999 -10.945 13.178 1.00 95.75 99 PHE A O 1
ATOM 746 N N . ILE A 1 100 ? 4.648 -9.182 13.534 1.00 96.69 100 ILE A N 1
ATOM 747 C CA . ILE A 1 100 ? 4.374 -8.875 12.132 1.00 96.69 100 ILE A CA 1
ATOM 748 C C . ILE A 1 100 ? 4.968 -7.498 11.846 1.00 96.69 100 ILE A C 1
ATOM 750 O O . ILE A 1 100 ? 4.461 -6.485 12.330 1.00 96.69 100 ILE A O 1
ATOM 754 N N . ASN A 1 101 ? 6.058 -7.471 11.079 1.00 94.62 101 ASN A N 1
A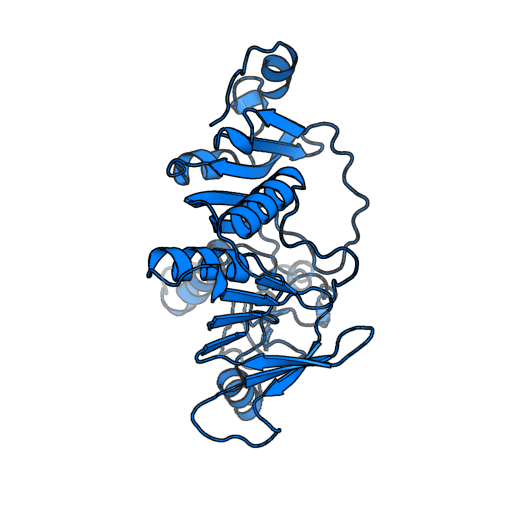TOM 755 C CA . ASN A 1 101 ? 6.752 -6.241 10.718 1.00 94.62 101 ASN A CA 1
ATOM 756 C C . ASN A 1 101 ? 6.285 -5.719 9.352 1.00 94.62 101 ASN A C 1
ATOM 758 O O . ASN A 1 101 ? 6.509 -6.359 8.329 1.00 94.62 101 ASN A O 1
ATOM 762 N N . LEU A 1 102 ? 5.665 -4.543 9.356 1.00 94.69 102 LEU A N 1
ATOM 763 C CA . LEU A 1 102 ? 5.143 -3.808 8.203 1.00 94.69 102 LEU A CA 1
ATOM 764 C C . LEU A 1 102 ? 5.699 -2.371 8.167 1.00 94.69 102 LEU A C 1
ATOM 766 O O . LEU A 1 102 ? 5.096 -1.487 7.557 1.00 94.69 102 LEU A O 1
ATOM 770 N N . SER A 1 103 ? 6.824 -2.110 8.846 1.00 91.06 103 SER A N 1
ATOM 771 C CA . SER A 1 103 ? 7.401 -0.764 8.964 1.00 91.06 103 SER A CA 1
ATOM 772 C C . SER A 1 103 ? 8.046 -0.253 7.682 1.00 91.06 103 SER A C 1
ATOM 774 O O . SER A 1 103 ? 8.109 0.955 7.479 1.00 91.06 103 SER A O 1
ATOM 776 N N . ASN A 1 104 ? 8.512 -1.147 6.809 1.00 84.56 104 ASN A N 1
ATOM 777 C CA . ASN A 1 104 ? 9.172 -0.774 5.567 1.00 84.56 104 ASN A CA 1
ATOM 778 C C . ASN A 1 104 ? 8.831 -1.756 4.439 1.00 84.56 104 ASN A C 1
ATOM 780 O O . ASN A 1 104 ? 8.719 -2.962 4.656 1.00 84.56 104 ASN A O 1
ATOM 784 N N . LYS A 1 105 ? 8.709 -1.228 3.218 1.00 85.44 105 LYS A N 1
ATOM 785 C CA . LYS A 1 105 ? 8.660 -1.996 1.972 1.00 85.44 105 LYS A CA 1
ATOM 786 C C . LYS A 1 105 ? 9.990 -1.812 1.251 1.00 85.44 105 LYS A C 1
ATOM 788 O O . LYS A 1 105 ? 10.208 -0.802 0.587 1.00 85.44 105 LYS A O 1
ATOM 793 N N . ALA A 1 106 ? 10.861 -2.804 1.376 1.00 87.38 106 ALA A N 1
ATOM 794 C CA . ALA A 1 106 ? 12.157 -2.833 0.713 1.00 87.38 106 ALA A CA 1
ATOM 795 C C . ALA A 1 106 ? 12.213 -3.940 -0.346 1.00 87.38 106 ALA A C 1
ATOM 797 O O . ALA A 1 106 ? 11.312 -4.774 -0.454 1.00 87.38 106 ALA A O 1
ATOM 798 N N . VAL A 1 107 ? 13.282 -3.927 -1.137 1.00 90.00 107 VAL A N 1
ATOM 799 C CA . VAL A 1 107 ? 13.616 -5.045 -2.020 1.00 90.00 107 VAL A CA 1
ATOM 800 C C . VAL A 1 107 ? 13.952 -6.255 -1.156 1.00 90.00 107 VAL A C 1
ATOM 802 O O . VAL A 1 107 ? 14.698 -6.133 -0.184 1.00 90.00 107 VAL A O 1
ATOM 805 N N . ASP A 1 108 ? 13.388 -7.408 -1.509 1.00 90.56 108 ASP A N 1
ATOM 806 C CA . ASP A 1 108 ? 13.720 -8.665 -0.853 1.00 90.56 108 ASP A CA 1
ATOM 807 C C . ASP A 1 108 ? 15.233 -8.941 -0.936 1.00 90.56 108 ASP A C 1
ATOM 809 O O . ASP A 1 108 ? 15.873 -8.684 -1.956 1.00 90.56 108 ASP A O 1
ATOM 813 N N . SER A 1 109 ? 15.814 -9.449 0.151 1.00 91.31 109 SER A N 1
ATOM 814 C CA . SER A 1 109 ? 17.266 -9.625 0.249 1.00 91.31 109 SER A CA 1
ATOM 815 C C . SER A 1 109 ? 17.823 -10.647 -0.748 1.00 91.31 109 SER A C 1
ATOM 817 O O . SER A 1 109 ? 18.930 -10.464 -1.258 1.00 91.31 109 SER A O 1
ATOM 819 N N . GLU A 1 110 ? 17.056 -11.690 -1.071 1.00 94.12 110 GLU A N 1
ATOM 820 C CA . GLU A 1 110 ? 17.440 -12.708 -2.046 1.00 94.12 110 GLU A CA 1
ATOM 821 C C . GLU A 1 110 ? 17.295 -12.169 -3.473 1.00 94.12 110 GLU A C 1
ATOM 823 O O . GLU A 1 110 ? 18.185 -12.369 -4.305 1.00 94.12 110 GLU A O 1
ATOM 828 N N . ALA A 1 111 ? 16.238 -11.396 -3.739 1.00 93.06 111 ALA A N 1
ATOM 829 C CA . ALA A 1 111 ? 16.082 -10.677 -5.000 1.00 93.06 111 ALA A CA 1
ATOM 830 C C . ALA A 1 111 ? 17.228 -9.677 -5.227 1.00 93.06 111 ALA A C 1
ATOM 832 O O . ALA A 1 111 ? 17.843 -9.681 -6.292 1.00 93.06 111 ALA A O 1
ATOM 833 N N . PHE A 1 112 ? 17.568 -8.861 -4.222 1.00 95.12 112 PHE A N 1
ATOM 834 C CA . PHE A 1 112 ? 18.698 -7.930 -4.288 1.00 95.12 112 PHE A CA 1
ATOM 835 C C . PHE A 1 112 ? 20.011 -8.660 -4.578 1.00 95.12 112 PHE A C 1
ATOM 837 O O . PHE A 1 112 ? 20.744 -8.265 -5.485 1.00 95.12 112 PHE A O 1
ATOM 844 N N . ARG A 1 113 ? 20.284 -9.750 -3.850 1.00 95.94 113 ARG A N 1
ATOM 845 C CA . ARG A 1 113 ? 21.476 -10.569 -4.075 1.00 95.94 113 ARG A CA 1
ATOM 846 C C . ARG A 1 113 ? 21.521 -11.106 -5.502 1.00 95.94 113 ARG A C 1
ATOM 848 O O . ARG A 1 113 ? 22.540 -10.960 -6.159 1.00 95.94 113 ARG A O 1
ATOM 855 N N . SER A 1 114 ? 20.415 -11.654 -5.999 1.00 95.56 114 SER A N 1
ATOM 856 C CA . SER A 1 114 ? 20.326 -12.208 -7.356 1.00 95.56 114 SER A CA 1
ATOM 857 C C . SER A 1 114 ? 20.582 -11.152 -8.436 1.00 95.56 114 SER A C 1
ATOM 859 O O . SER A 1 114 ? 21.294 -11.412 -9.404 1.00 95.56 114 SER A O 1
ATOM 861 N N . ILE A 1 115 ? 20.040 -9.944 -8.258 1.00 96.06 115 ILE A N 1
ATOM 862 C CA . ILE A 1 115 ? 20.260 -8.804 -9.159 1.00 96.06 115 ILE A CA 1
ATOM 863 C C . ILE A 1 115 ? 21.738 -8.399 -9.161 1.00 96.06 115 ILE A C 1
ATOM 865 O O . ILE A 1 115 ? 22.336 -8.236 -10.225 1.00 96.06 115 ILE A O 1
ATOM 869 N N . ASN A 1 116 ? 22.331 -8.267 -7.973 1.00 95.00 116 ASN A N 1
ATOM 870 C CA . ASN A 1 116 ? 23.718 -7.849 -7.814 1.00 95.00 116 ASN A CA 1
ATOM 871 C C . ASN A 1 116 ? 24.709 -8.903 -8.337 1.00 95.00 116 ASN A C 1
ATOM 873 O O . ASN A 1 116 ? 25.654 -8.558 -9.043 1.00 95.00 116 ASN A O 1
ATOM 877 N N . ASP A 1 117 ? 24.465 -10.184 -8.053 1.00 96.94 117 ASP A N 1
ATOM 878 C CA . ASP A 1 117 ? 25.271 -11.312 -8.538 1.00 96.94 117 ASP A CA 1
ATOM 879 C C . ASP A 1 117 ? 25.183 -11.456 -10.075 1.00 96.94 117 ASP A C 1
ATOM 881 O O . ASP A 1 117 ? 26.078 -12.025 -10.700 1.00 96.94 117 ASP A O 1
ATOM 885 N N . SER A 1 118 ? 24.142 -10.882 -10.693 1.00 96.19 118 SER A N 1
ATOM 886 C CA . SER A 1 118 ? 23.964 -10.790 -12.150 1.00 96.19 118 SER A CA 1
ATOM 887 C C . SER A 1 118 ? 24.569 -9.519 -12.770 1.00 96.19 118 SER A C 1
ATOM 889 O O . SER A 1 118 ? 24.365 -9.269 -13.954 1.00 96.19 118 SER A O 1
ATOM 891 N N . PHE A 1 119 ? 25.302 -8.704 -11.999 1.00 95.88 119 PHE A N 1
ATOM 892 C CA . PHE A 1 119 ? 25.932 -7.445 -12.439 1.00 95.88 119 PHE A CA 1
ATOM 893 C C . PHE A 1 119 ? 24.961 -6.403 -13.020 1.00 95.88 119 PHE A C 1
ATOM 895 O O . PHE A 1 119 ? 25.369 -5.507 -13.764 1.00 95.88 119 PHE A O 1
ATOM 902 N N . LEU A 1 120 ? 23.678 -6.491 -12.669 1.00 97.56 120 LEU A N 1
ATOM 903 C CA . LEU A 1 120 ? 22.689 -5.499 -13.066 1.00 97.56 120 LEU A CA 1
ATOM 904 C C . LEU A 1 120 ? 22.845 -4.232 -12.225 1.00 97.56 120 LEU A C 1
ATOM 906 O O . LEU A 1 120 ? 23.093 -4.286 -11.019 1.00 97.56 120 LEU A O 1
ATOM 910 N N . VAL A 1 121 ? 22.672 -3.074 -12.860 1.00 96.81 121 VAL A N 1
ATOM 911 C CA . VAL A 1 121 ? 22.814 -1.786 -12.173 1.00 96.81 121 VAL A CA 1
ATOM 912 C C . VAL A 1 121 ? 21.720 -1.623 -11.113 1.00 96.81 121 VAL A C 1
ATOM 914 O O . VAL A 1 121 ? 20.524 -1.634 -11.414 1.00 96.81 121 VAL A O 1
ATOM 917 N N . PHE A 1 122 ? 22.140 -1.418 -9.863 1.00 95.69 122 PHE A N 1
ATOM 918 C CA . PHE A 1 122 ? 21.255 -1.234 -8.716 1.00 95.69 122 PHE A CA 1
ATOM 919 C C . PHE A 1 122 ? 21.595 0.057 -7.962 1.00 95.69 122 PHE A C 1
ATOM 921 O O . PHE A 1 122 ? 22.723 0.258 -7.520 1.00 95.69 122 PHE A O 1
ATOM 928 N N . ASP A 1 123 ? 20.603 0.929 -7.790 1.00 92.25 123 ASP A N 1
ATOM 929 C CA . ASP A 1 123 ? 20.722 2.217 -7.094 1.00 92.25 123 ASP A CA 1
ATOM 930 C C . ASP A 1 123 ? 19.499 2.390 -6.192 1.00 92.25 123 ASP A C 1
ATOM 932 O O . ASP A 1 123 ? 18.508 3.007 -6.582 1.00 92.25 123 ASP A O 1
ATOM 936 N N . SER A 1 124 ? 19.511 1.735 -5.024 1.00 90.62 124 SER A N 1
ATOM 937 C CA . SER A 1 124 ? 18.358 1.484 -4.121 1.00 90.62 124 SER A CA 1
ATOM 938 C C . SER A 1 124 ? 17.215 0.638 -4.712 1.00 90.62 124 SER A C 1
ATOM 940 O O . SER A 1 124 ? 16.451 0.020 -3.972 1.00 90.62 124 SER A O 1
ATOM 942 N N . ARG A 1 125 ? 17.117 0.591 -6.041 1.00 94.69 125 ARG A N 1
ATOM 943 C CA . ARG A 1 125 ? 16.161 -0.145 -6.867 1.00 94.69 125 ARG A CA 1
ATOM 944 C C . ARG A 1 125 ? 16.874 -0.623 -8.136 1.00 94.69 125 ARG A C 1
ATOM 946 O O . ARG A 1 125 ? 17.923 -0.083 -8.494 1.00 94.69 125 ARG A O 1
ATOM 953 N N . LEU A 1 126 ? 16.298 -1.609 -8.823 1.00 97.31 126 LEU A N 1
ATOM 954 C CA . LEU A 1 126 ? 16.811 -2.072 -10.116 1.00 97.31 126 LEU A CA 1
ATOM 955 C C . LEU A 1 126 ? 16.659 -0.959 -11.159 1.00 97.31 126 LEU A C 1
ATOM 957 O O . LEU A 1 126 ? 15.551 -0.459 -11.368 1.00 97.31 126 LEU A O 1
ATOM 961 N N . VAL A 1 127 ? 17.763 -0.555 -11.785 1.00 97.12 127 VAL A N 1
ATOM 962 C CA . VAL A 1 127 ? 17.764 0.538 -12.758 1.00 97.12 127 VAL A CA 1
ATOM 963 C C . VAL A 1 127 ? 17.311 0.026 -14.121 1.00 97.12 127 VAL A C 1
ATOM 965 O O . VAL A 1 127 ? 17.845 -0.960 -14.627 1.00 97.12 127 VAL A O 1
ATOM 968 N N . ILE A 1 128 ? 16.334 0.721 -14.702 1.00 96.69 128 ILE A N 1
ATOM 969 C CA . ILE A 1 128 ? 15.805 0.465 -16.041 1.00 96.69 128 ILE A CA 1
ATOM 970 C C . ILE A 1 128 ? 15.836 1.726 -16.910 1.00 96.69 128 ILE A C 1
ATOM 972 O O . ILE A 1 128 ? 15.889 2.853 -16.404 1.00 96.69 128 ILE A O 1
ATOM 976 N N . ASP A 1 129 ? 15.777 1.536 -18.221 1.00 93.50 129 ASP A N 1
ATOM 977 C CA . ASP A 1 129 ? 15.496 2.597 -19.180 1.00 93.50 129 ASP A CA 1
ATOM 978 C C . ASP A 1 129 ? 13.984 2.876 -19.324 1.00 93.50 129 ASP A C 1
ATOM 980 O O . ASP A 1 129 ? 13.141 2.252 -18.669 1.00 93.50 129 ASP A O 1
ATOM 984 N N . ALA A 1 130 ? 13.627 3.844 -20.175 1.00 91.19 130 ALA A N 1
ATOM 985 C CA . ALA A 1 130 ? 12.233 4.206 -20.455 1.00 91.19 130 ALA A CA 1
ATOM 986 C C . ALA A 1 130 ? 11.417 3.081 -21.131 1.00 91.19 130 ALA A C 1
ATOM 988 O O . ALA A 1 130 ? 10.193 3.159 -21.180 1.00 91.19 130 ALA A O 1
ATOM 989 N N . THR A 1 131 ? 12.084 2.035 -21.626 1.00 91.38 131 THR A N 1
ATOM 990 C CA . THR A 1 131 ? 11.508 0.871 -22.315 1.00 91.38 131 THR A CA 1
ATOM 991 C C . THR A 1 131 ? 11.627 -0.424 -21.507 1.00 91.38 131 THR A C 1
ATOM 993 O O . THR A 1 131 ? 11.493 -1.513 -22.061 1.00 91.38 131 THR A O 1
ATOM 996 N N . PHE A 1 132 ? 11.824 -0.307 -20.189 1.00 94.81 132 PHE A N 1
ATOM 997 C CA . PHE A 1 132 ? 11.914 -1.409 -19.226 1.00 94.81 132 PHE A CA 1
ATOM 998 C C . PHE A 1 132 ? 13.168 -2.282 -19.307 1.00 94.81 132 PHE A C 1
ATOM 1000 O O . PHE A 1 132 ? 13.248 -3.256 -18.556 1.00 94.81 132 PHE A O 1
ATOM 1007 N N . HIS A 1 133 ? 14.149 -1.973 -20.156 1.00 94.94 133 HIS A N 1
ATOM 1008 C CA . HIS A 1 133 ? 15.388 -2.747 -20.195 1.00 94.94 133 HIS A CA 1
ATOM 1009 C C . HIS A 1 133 ? 16.291 -2.379 -19.028 1.00 94.94 133 HIS A C 1
ATOM 1011 O O . HIS A 1 133 ? 16.369 -1.223 -18.616 1.00 94.94 133 HIS A O 1
ATOM 1017 N N . THR A 1 134 ? 16.987 -3.377 -18.499 1.00 96.88 134 THR A N 1
ATOM 1018 C CA . THR A 1 134 ? 18.080 -3.165 -17.548 1.00 96.88 134 THR A CA 1
ATOM 1019 C C . THR A 1 134 ? 19.375 -2.817 -18.295 1.00 96.88 134 THR A C 1
ATOM 1021 O O . THR A 1 134 ? 19.375 -2.589 -19.503 1.00 96.88 134 THR A O 1
ATOM 1024 N N . SER A 1 135 ? 20.514 -2.801 -17.595 1.00 95.00 135 SER A N 1
ATOM 1025 C CA . SER A 1 135 ? 21.832 -2.701 -18.238 1.00 95.00 135 SER A CA 1
ATOM 1026 C C . SER A 1 135 ? 22.146 -3.859 -19.193 1.00 95.00 135 SER A C 1
ATOM 1028 O O . SER A 1 135 ? 23.016 -3.713 -20.048 1.00 95.00 135 SER A O 1
ATOM 1030 N N . ASP A 1 136 ? 21.455 -4.992 -19.048 1.00 95.50 136 ASP A N 1
ATOM 1031 C CA . ASP A 1 136 ? 21.428 -6.068 -20.033 1.00 95.50 136 ASP A CA 1
ATOM 1032 C C . ASP A 1 136 ? 20.110 -5.985 -20.819 1.00 95.50 136 ASP A C 1
ATOM 1034 O O . ASP A 1 136 ? 19.025 -6.116 -20.246 1.00 95.50 136 ASP A O 1
ATOM 1038 N N . SER A 1 137 ? 20.193 -5.778 -22.135 1.00 90.44 137 SER A N 1
ATOM 1039 C CA . SER A 1 137 ? 19.018 -5.630 -23.003 1.00 90.44 137 SER A CA 1
ATOM 1040 C C . SER A 1 137 ? 18.199 -6.914 -23.162 1.00 90.44 137 SER A C 1
ATOM 1042 O O . SER A 1 137 ? 17.066 -6.855 -23.630 1.00 90.44 137 SER A O 1
ATOM 1044 N N . SER A 1 138 ? 18.728 -8.071 -22.754 1.00 91.94 138 SER A N 1
ATOM 1045 C CA . SER A 1 138 ? 17.970 -9.325 -22.698 1.00 91.94 138 SER A CA 1
ATOM 1046 C C . SER A 1 138 ? 17.114 -9.458 -21.434 1.00 91.94 138 SER A C 1
ATOM 1048 O O . SER A 1 138 ? 16.266 -10.349 -21.354 1.00 91.94 138 SER A O 1
ATOM 1050 N N . ILE A 1 139 ? 17.312 -8.571 -20.452 1.00 95.12 139 ILE A N 1
ATOM 1051 C CA . ILE A 1 139 ? 16.612 -8.584 -19.171 1.00 95.12 139 ILE A CA 1
ATOM 1052 C C . ILE A 1 139 ? 15.779 -7.308 -19.049 1.00 95.12 139 ILE A C 1
ATOM 1054 O O . ILE A 1 139 ? 16.309 -6.201 -18.933 1.00 95.12 139 ILE A O 1
ATOM 1058 N N . SER A 1 140 ? 14.457 -7.474 -19.016 1.00 95.44 140 SER A N 1
ATOM 1059 C CA . SER A 1 140 ? 13.505 -6.396 -18.739 1.00 95.44 140 SER A CA 1
ATOM 1060 C C . SER A 1 140 ? 12.949 -6.501 -17.320 1.00 95.44 140 SER A C 1
ATOM 1062 O O . SER A 1 140 ? 12.781 -7.597 -16.782 1.00 95.44 140 SER A O 1
ATOM 1064 N N . ALA A 1 141 ? 12.609 -5.365 -16.714 1.00 96.62 141 ALA A N 1
ATOM 1065 C CA . ALA A 1 141 ? 12.005 -5.319 -15.390 1.00 96.62 141 ALA A CA 1
ATOM 1066 C C . ALA A 1 141 ? 10.963 -4.202 -15.273 1.00 96.62 141 ALA A C 1
ATOM 1068 O O . ALA A 1 141 ? 11.080 -3.142 -15.881 1.00 96.62 141 ALA A O 1
ATOM 1069 N N . ALA A 1 142 ? 9.949 -4.419 -14.435 1.00 96.69 142 ALA A N 1
ATOM 1070 C CA . ALA A 1 142 ? 8.934 -3.418 -14.131 1.00 96.69 142 ALA A CA 1
ATOM 1071 C C . ALA A 1 142 ? 8.394 -3.566 -12.702 1.00 96.69 142 ALA A C 1
ATOM 1073 O O . ALA A 1 142 ? 8.716 -4.507 -11.976 1.00 96.69 142 ALA A O 1
ATOM 1074 N N . GLY A 1 143 ? 7.525 -2.633 -12.314 1.00 95.25 143 GLY A N 1
ATOM 1075 C CA . GLY A 1 143 ? 6.872 -2.630 -11.008 1.00 95.25 143 GLY A CA 1
ATOM 1076 C C . GLY A 1 143 ? 7.707 -1.964 -9.909 1.00 95.25 143 GLY A C 1
ATOM 1077 O O . GLY A 1 143 ? 8.755 -1.388 -10.186 1.00 95.25 143 GLY A O 1
ATOM 1078 N N . PRO A 1 144 ? 7.250 -2.008 -8.645 1.00 93.94 144 PRO A N 1
ATOM 1079 C CA . PRO A 1 144 ? 7.832 -1.200 -7.574 1.00 93.94 144 PRO A CA 1
ATOM 1080 C C . PRO A 1 144 ? 9.320 -1.454 -7.308 1.00 93.94 144 PRO A C 1
ATOM 1082 O O . PRO A 1 144 ? 9.973 -0.601 -6.727 1.00 93.94 144 PRO A O 1
ATOM 1085 N N . LEU A 1 145 ? 9.880 -2.588 -7.731 1.00 95.00 145 LEU A N 1
ATOM 1086 C CA . LEU A 1 145 ? 11.311 -2.888 -7.619 1.00 95.00 145 LEU A CA 1
ATOM 1087 C C . LEU A 1 145 ? 12.198 -1.939 -8.441 1.00 95.00 145 LEU A C 1
ATOM 1089 O O . LEU A 1 145 ? 13.382 -1.809 -8.135 1.00 95.00 145 LEU A O 1
ATOM 1093 N N . THR A 1 146 ? 11.660 -1.309 -9.487 1.00 95.94 146 THR A N 1
ATOM 1094 C CA . THR A 1 146 ? 12.470 -0.606 -10.482 1.00 95.94 146 THR A CA 1
ATOM 1095 C C . THR A 1 146 ? 12.492 0.906 -10.282 1.00 95.94 146 THR A C 1
ATOM 1097 O O . THR A 1 146 ? 11.560 1.502 -9.734 1.00 95.94 146 THR A O 1
ATOM 1100 N N . LYS A 1 147 ? 13.553 1.542 -10.780 1.00 95.31 147 LYS A N 1
ATOM 1101 C CA . LYS A 1 147 ? 13.655 2.994 -10.972 1.00 95.31 147 LYS A CA 1
ATOM 1102 C C . LYS A 1 147 ? 14.215 3.305 -12.356 1.00 95.31 147 LYS A C 1
ATOM 1104 O O . LYS A 1 147 ? 14.946 2.491 -12.912 1.00 95.31 147 LYS A O 1
ATOM 1109 N N . PHE A 1 148 ? 13.920 4.488 -12.880 1.00 95.31 148 PHE A N 1
ATOM 1110 C CA . PHE A 1 148 ? 14.532 4.943 -14.124 1.00 95.31 148 PHE A CA 1
ATOM 1111 C C . PHE A 1 148 ? 15.999 5.343 -13.911 1.00 95.31 148 PHE A C 1
ATOM 1113 O O . PHE A 1 148 ? 16.402 5.738 -12.812 1.00 95.31 148 PHE A O 1
ATOM 1120 N N . SER A 1 149 ? 16.808 5.224 -14.965 1.00 93.00 149 SER A N 1
ATOM 1121 C CA . SER A 1 149 ? 18.190 5.714 -14.983 1.00 93.00 149 SER A CA 1
ATOM 1122 C C . SER A 1 149 ? 18.271 7.210 -14.651 1.00 93.00 149 SER A C 1
ATOM 1124 O O . SER A 1 149 ? 17.458 8.017 -15.096 1.00 93.00 149 SER A 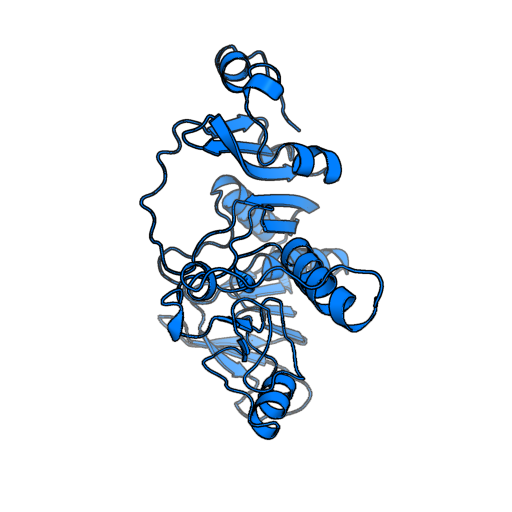O 1
ATOM 1126 N 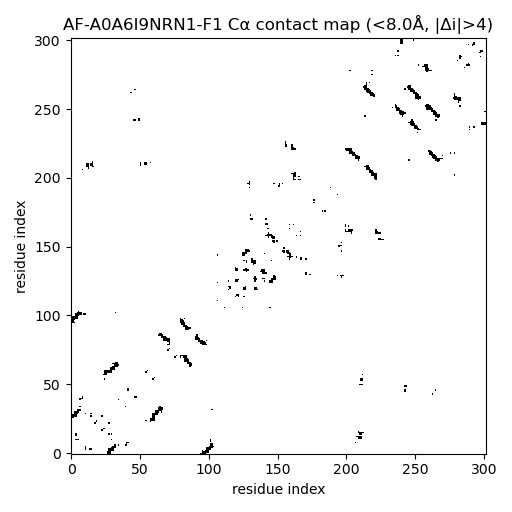N . ARG A 1 150 ? 19.318 7.621 -13.928 1.00 90.38 150 ARG A N 1
ATOM 1127 C CA . ARG A 1 150 ? 19.540 9.040 -13.586 1.00 90.38 150 ARG A CA 1
ATOM 1128 C C . ARG A 1 150 ? 19.783 9.929 -14.808 1.00 90.38 150 ARG A C 1
ATOM 1130 O O . ARG A 1 150 ? 19.635 11.142 -14.713 1.00 90.38 150 ARG A O 1
ATOM 1137 N N . SER A 1 151 ? 20.116 9.343 -15.960 1.00 89.31 151 SER A N 1
ATOM 1138 C CA . SER A 1 151 ? 20.241 10.066 -17.234 1.00 89.31 151 SER A CA 1
ATOM 1139 C C . SER A 1 151 ? 18.943 10.747 -17.679 1.00 89.31 151 SER A C 1
ATOM 1141 O O . SER A 1 151 ? 18.998 11.670 -18.487 1.00 89.31 151 SER A O 1
ATOM 1143 N N . TYR A 1 152 ? 17.798 10.304 -17.152 1.00 89.19 152 TYR A N 1
ATOM 1144 C CA . TYR A 1 152 ? 16.486 10.895 -17.409 1.00 89.19 152 TYR A CA 1
ATOM 1145 C C . TYR A 1 152 ? 16.159 12.090 -16.505 1.00 89.19 152 TYR A C 1
ATOM 1147 O O . TYR A 1 152 ? 15.177 12.777 -16.760 1.00 89.19 152 TYR A O 1
ATOM 1155 N N . TYR A 1 153 ? 16.958 12.351 -15.460 1.00 87.62 153 TYR A N 1
ATOM 1156 C CA . TYR A 1 153 ? 16.703 13.410 -14.474 1.00 87.62 153 TYR A CA 1
ATOM 1157 C C . TYR A 1 153 ? 15.290 13.354 -13.856 1.00 87.62 153 TYR A C 1
ATOM 1159 O O . TYR A 1 153 ? 14.683 14.391 -13.612 1.00 87.62 153 TYR A O 1
ATOM 1167 N N . SER A 1 154 ? 14.781 12.141 -13.609 1.00 87.25 154 SER A N 1
ATOM 1168 C CA . SER A 1 154 ? 13.421 11.871 -13.118 1.00 87.25 154 SER A CA 1
ATOM 1169 C C . SER A 1 154 ? 13.423 11.063 -11.809 1.00 87.25 154 SER A C 1
ATOM 1171 O O . SER A 1 154 ? 12.652 10.112 -11.658 1.00 87.25 154 SER A O 1
ATOM 1173 N N . ASP A 1 155 ? 14.350 11.352 -10.889 1.00 87.88 155 ASP A N 1
ATOM 1174 C CA . ASP A 1 155 ? 14.526 10.592 -9.636 1.00 87.88 155 ASP A CA 1
ATOM 1175 C C . ASP A 1 155 ? 13.279 10.627 -8.726 1.00 87.88 155 ASP A C 1
ATOM 1177 O O . ASP A 1 155 ? 13.113 9.777 -7.849 1.00 87.88 155 ASP A O 1
ATOM 1181 N N . GLU A 1 156 ? 12.380 11.588 -8.935 1.00 89.25 156 GLU A N 1
ATOM 1182 C CA . GLU A 1 156 ? 11.102 11.707 -8.243 1.00 89.25 156 GLU A CA 1
ATOM 1183 C C . GLU A 1 156 ? 10.056 10.673 -8.699 1.00 89.25 156 GLU A C 1
ATOM 1185 O O . GLU A 1 156 ? 9.112 10.389 -7.946 1.00 89.25 156 GLU A O 1
ATOM 1190 N N . TRP A 1 157 ? 10.244 10.079 -9.885 1.00 91.81 157 TRP A N 1
ATOM 1191 C CA . TRP A 1 157 ? 9.347 9.100 -10.496 1.00 91.81 157 TRP A CA 1
ATOM 1192 C C . TRP A 1 157 ? 9.951 7.696 -10.547 1.00 91.81 157 TRP A C 1
ATOM 1194 O O . TRP A 1 157 ? 11.096 7.461 -10.929 1.00 91.81 157 TRP A O 1
ATOM 1204 N N . SER A 1 158 ? 9.120 6.714 -10.219 1.00 93.75 158 SER A N 1
ATOM 1205 C CA . SER A 1 158 ? 9.421 5.293 -10.344 1.00 93.75 158 SER A CA 1
ATOM 1206 C C . SER A 1 158 ? 8.147 4.511 -10.647 1.00 93.75 158 SER A C 1
ATOM 1208 O O . SER A 1 158 ? 7.033 4.986 -10.418 1.00 93.75 158 SER A O 1
ATOM 1210 N N . ASN A 1 159 ? 8.288 3.253 -11.060 1.00 94.56 159 ASN A N 1
ATOM 1211 C CA . ASN A 1 159 ? 7.139 2.366 -11.249 1.00 94.56 159 ASN A CA 1
ATOM 1212 C C . ASN A 1 159 ? 6.322 2.139 -9.959 1.00 94.56 159 ASN A C 1
ATOM 1214 O O . ASN A 1 159 ? 5.163 1.729 -10.033 1.00 94.56 159 ASN A O 1
ATOM 1218 N N . ALA A 1 160 ? 6.878 2.430 -8.774 1.00 93.38 160 ALA A N 1
ATOM 1219 C CA . ALA A 1 160 ? 6.135 2.390 -7.515 1.00 93.38 160 ALA A CA 1
ATOM 1220 C C . ALA A 1 160 ? 5.079 3.508 -7.408 1.00 93.38 160 ALA A C 1
ATOM 1222 O O . ALA A 1 160 ? 4.059 3.320 -6.736 1.00 93.38 160 ALA A O 1
ATOM 1223 N N . ASN A 1 161 ? 5.276 4.636 -8.097 1.00 93.75 161 ASN A N 1
ATOM 1224 C CA . ASN A 1 161 ? 4.362 5.783 -8.094 1.00 93.75 161 ASN A CA 1
ATOM 1225 C C . ASN A 1 161 ? 3.109 5.545 -8.948 1.00 93.75 161 ASN A C 1
ATOM 1227 O O . ASN A 1 161 ? 2.114 6.240 -8.769 1.00 93.75 161 ASN A O 1
ATOM 1231 N N . PHE A 1 162 ? 3.117 4.528 -9.815 1.00 95.56 162 PHE A N 1
ATOM 1232 C CA . PHE A 1 162 ? 2.070 4.286 -10.810 1.00 95.56 162 PHE A CA 1
ATOM 1233 C C . PHE A 1 162 ? 1.219 3.041 -10.522 1.00 95.56 162 PHE A C 1
ATOM 1235 O O . PHE A 1 162 ? 1.483 2.251 -9.601 1.00 95.56 162 PHE A O 1
ATOM 1242 N N . ASN A 1 163 ? 0.143 2.879 -11.293 1.00 96.12 163 ASN A N 1
ATOM 1243 C CA . ASN A 1 163 ? -0.701 1.693 -11.250 1.00 96.12 163 ASN A CA 1
ATOM 1244 C C . ASN A 1 163 ? 0.018 0.499 -11.900 1.00 96.12 163 ASN A C 1
ATOM 1246 O O . ASN A 1 163 ? 0.297 0.502 -13.097 1.00 96.12 163 ASN A O 1
ATOM 1250 N N . SER A 1 164 ? 0.272 -0.566 -11.136 1.00 96.12 164 SER A N 1
ATOM 1251 C CA . SER A 1 164 ? 1.041 -1.716 -11.632 1.00 96.12 164 SER A CA 1
ATOM 1252 C C . SER A 1 164 ? 0.368 -2.475 -12.783 1.00 96.12 164 SER A C 1
ATOM 1254 O O . SER A 1 164 ? 1.070 -3.118 -13.558 1.00 96.12 164 SER A O 1
ATOM 1256 N N . LYS A 1 165 ? -0.965 -2.401 -12.936 1.00 95.62 165 LYS A N 1
ATOM 1257 C CA . LYS A 1 165 ? -1.655 -2.997 -14.094 1.00 95.62 165 LYS A CA 1
ATOM 1258 C C . LYS A 1 165 ? -1.396 -2.205 -15.370 1.00 95.62 165 LYS A C 1
ATOM 1260 O O . LYS A 1 165 ? -1.339 -2.801 -16.440 1.00 95.62 165 LYS A O 1
ATOM 1265 N N . GLU A 1 166 ? -1.275 -0.885 -15.267 1.00 96.25 166 GLU A N 1
ATOM 1266 C CA . GLU A 1 166 ? -0.949 -0.028 -16.406 1.00 96.25 166 GLU A CA 1
ATOM 1267 C C . GLU A 1 166 ? 0.499 -0.234 -16.843 1.00 96.25 166 GLU A C 1
ATOM 1269 O O . GLU A 1 166 ? 0.735 -0.592 -17.992 1.00 96.25 166 GLU A O 1
ATOM 1274 N N . VAL A 1 167 ? 1.432 -0.157 -15.891 1.00 96.88 167 VAL A N 1
ATOM 1275 C CA . VAL A 1 167 ? 2.860 -0.424 -16.116 1.00 96.88 167 VAL A CA 1
ATOM 1276 C C . VAL A 1 167 ? 3.074 -1.825 -16.706 1.00 96.88 167 VAL A C 1
ATOM 1278 O O . VAL A 1 167 ? 3.796 -1.994 -17.683 1.00 96.88 167 VAL A O 1
ATOM 1281 N N . GLY A 1 168 ? 2.415 -2.848 -16.149 1.00 96.88 168 GLY A N 1
ATOM 1282 C CA . GLY A 1 168 ? 2.530 -4.222 -16.644 1.00 96.88 168 GLY A CA 1
ATOM 1283 C C . GLY A 1 168 ? 1.936 -4.426 -18.041 1.00 96.88 168 GLY A C 1
ATOM 1284 O O . GLY A 1 168 ? 2.453 -5.236 -18.807 1.00 96.88 168 GLY A O 1
ATOM 1285 N N . ARG A 1 169 ? 0.874 -3.688 -18.399 1.00 96.62 169 ARG A N 1
ATOM 1286 C CA . ARG A 1 169 ? 0.309 -3.707 -19.757 1.00 96.62 169 ARG A CA 1
ATOM 1287 C C . ARG A 1 169 ? 1.300 -3.142 -20.768 1.00 96.62 169 ARG A C 1
ATOM 1289 O O . ARG A 1 169 ? 1.429 -3.716 -21.844 1.00 96.62 169 ARG A O 1
ATOM 1296 N N . ASP A 1 170 ? 1.978 -2.054 -20.422 1.00 94.81 170 ASP A N 1
ATOM 1297 C CA . ASP A 1 170 ? 2.950 -1.418 -21.311 1.00 94.81 170 ASP A CA 1
ATOM 1298 C C . ASP A 1 170 ? 4.205 -2.286 -21.495 1.00 94.81 170 ASP A C 1
ATOM 1300 O O . ASP A 1 170 ? 4.610 -2.556 -22.626 1.00 94.81 170 ASP A O 1
ATOM 1304 N N . LEU A 1 171 ? 4.719 -2.882 -20.409 1.00 95.19 171 LEU A N 1
ATOM 1305 C CA . LEU A 1 171 ? 5.766 -3.908 -20.497 1.00 95.19 171 LEU A CA 1
ATOM 1306 C C . LEU A 1 171 ? 5.337 -5.070 -21.409 1.00 95.19 171 LEU A C 1
ATOM 1308 O O . LEU A 1 171 ? 6.106 -5.508 -22.262 1.00 95.19 171 LEU A O 1
ATOM 1312 N N . ALA A 1 172 ? 4.110 -5.576 -21.254 1.00 94.19 172 ALA A N 1
ATOM 1313 C CA . ALA A 1 172 ? 3.607 -6.658 -22.095 1.00 94.19 172 ALA A CA 1
ATOM 1314 C C . ALA A 1 172 ? 3.516 -6.244 -23.574 1.00 94.19 172 ALA A C 1
ATOM 1316 O O . ALA A 1 172 ? 3.888 -7.029 -24.441 1.00 94.19 172 ALA A O 1
ATOM 1317 N N . ALA A 1 173 ? 3.070 -5.020 -23.871 1.00 91.00 173 ALA A N 1
ATOM 1318 C CA . ALA A 1 173 ? 3.025 -4.492 -25.234 1.00 91.00 173 ALA A CA 1
ATOM 1319 C C . ALA A 1 173 ? 4.424 -4.389 -25.862 1.00 91.00 173 ALA A C 1
ATOM 1321 O O . ALA A 1 173 ? 4.591 -4.716 -27.038 1.00 91.00 173 ALA A O 1
ATOM 1322 N N . MET A 1 174 ? 5.429 -4.001 -25.073 1.00 88.25 174 MET A N 1
ATOM 1323 C CA . MET A 1 174 ? 6.828 -3.994 -25.501 1.00 88.25 174 MET A CA 1
ATOM 1324 C C . MET A 1 174 ? 7.346 -5.404 -25.792 1.00 88.25 174 MET A C 1
ATOM 1326 O O . MET A 1 174 ? 7.897 -5.643 -26.866 1.00 88.25 174 MET A O 1
ATOM 1330 N N . LEU A 1 175 ? 7.113 -6.354 -24.884 1.00 90.44 175 LEU A N 1
ATOM 1331 C CA . LEU A 1 175 ? 7.553 -7.740 -25.053 1.00 90.44 175 LEU A CA 1
ATOM 1332 C C . LEU A 1 175 ? 6.852 -8.447 -26.216 1.00 90.44 175 LEU A C 1
ATOM 1334 O O . LEU A 1 175 ? 7.482 -9.243 -26.905 1.00 90.44 175 LEU A O 1
ATOM 1338 N N . LEU A 1 176 ? 5.573 -8.156 -26.481 1.00 90.69 176 LEU A N 1
ATOM 1339 C CA . LEU A 1 176 ? 4.827 -8.761 -27.591 1.00 90.69 176 LEU A CA 1
ATOM 1340 C C . LEU A 1 176 ? 5.509 -8.543 -28.947 1.00 90.69 176 LEU A C 1
ATOM 1342 O O . LEU A 1 176 ? 5.480 -9.443 -29.781 1.00 90.69 176 LEU A O 1
ATOM 1346 N N . ARG A 1 177 ? 6.197 -7.412 -29.144 1.00 85.06 177 ARG A N 1
ATOM 1347 C CA . ARG A 1 177 ? 6.969 -7.127 -30.369 1.00 85.06 177 ARG A CA 1
ATOM 1348 C C . ARG A 1 177 ? 8.136 -8.091 -30.592 1.00 85.06 177 ARG A C 1
ATOM 1350 O O . ARG A 1 177 ? 8.576 -8.252 -31.723 1.00 85.06 177 ARG A O 1
ATOM 1357 N N . LEU A 1 178 ? 8.633 -8.733 -29.534 1.00 84.75 178 LEU A N 1
ATOM 1358 C CA . LEU A 1 178 ? 9.680 -9.754 -29.632 1.00 84.75 178 LEU A CA 1
ATOM 1359 C C . LEU A 1 178 ? 9.126 -11.110 -30.087 1.00 84.75 178 LEU A C 1
ATOM 1361 O O . LEU A 1 178 ? 9.879 -11.940 -30.594 1.00 84.75 178 LEU A O 1
ATOM 1365 N N . PHE A 1 179 ? 7.826 -11.350 -29.888 1.00 85.38 179 PHE A N 1
ATOM 1366 C CA . PHE A 1 179 ? 7.196 -12.654 -30.106 1.00 85.38 179 PHE A CA 1
ATOM 1367 C C . PHE A 1 179 ? 6.255 -12.693 -31.311 1.00 85.38 179 PHE A C 1
ATOM 1369 O O . PHE A 1 179 ? 6.043 -13.769 -31.870 1.00 85.38 179 PHE A O 1
ATOM 1376 N N . ASP A 1 180 ? 5.687 -11.556 -31.711 1.00 87.69 180 ASP A N 1
ATOM 1377 C CA . ASP A 1 180 ? 4.757 -11.463 -32.831 1.00 87.69 180 ASP A CA 1
ATOM 1378 C C . ASP A 1 180 ? 5.418 -10.772 -34.038 1.00 87.69 180 ASP A C 1
ATOM 1380 O O . ASP A 1 180 ? 5.516 -9.543 -34.074 1.00 87.69 180 ASP A O 1
ATOM 1384 N N . PRO A 1 181 ? 5.849 -11.540 -35.058 1.00 82.75 181 PRO A N 1
ATOM 1385 C CA . PRO A 1 181 ? 6.497 -10.993 -36.247 1.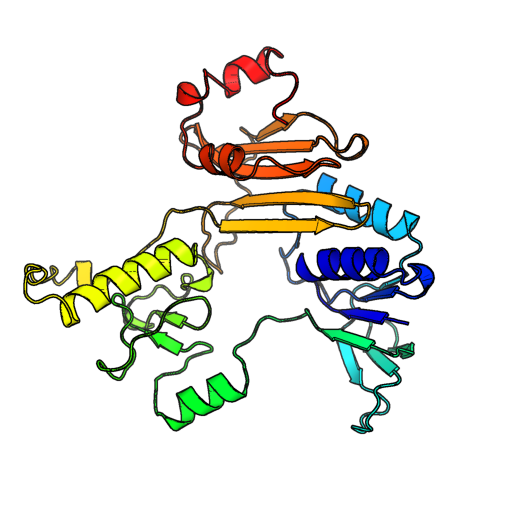00 82.75 181 PRO A CA 1
ATOM 1386 C C . PRO A 1 181 ? 5.527 -10.251 -37.180 1.00 82.75 181 PRO A C 1
ATOM 1388 O O . PRO A 1 181 ? 5.961 -9.718 -38.199 1.00 82.75 181 PRO A O 1
ATOM 1391 N N . THR A 1 182 ? 4.221 -10.255 -36.886 1.00 87.50 182 THR A N 1
ATOM 1392 C CA . THR A 1 182 ? 3.208 -9.528 -37.665 1.00 87.50 182 THR A CA 1
ATOM 1393 C C . THR A 1 182 ? 3.007 -8.093 -37.185 1.00 87.50 182 THR A C 1
ATOM 1395 O O . THR A 1 182 ? 2.381 -7.300 -37.888 1.00 87.50 182 THR A O 1
ATOM 1398 N N . LEU A 1 183 ? 3.551 -7.743 -36.015 1.00 82.88 183 LEU A N 1
ATOM 1399 C CA . LEU A 1 183 ? 3.541 -6.376 -35.512 1.00 82.88 183 LEU A CA 1
ATOM 1400 C C . LEU A 1 183 ? 4.554 -5.527 -36.283 1.00 82.88 183 LEU A C 1
ATOM 1402 O O . LEU A 1 183 ? 5.700 -5.928 -36.484 1.00 82.88 183 LEU A O 1
ATOM 1406 N N . GLU A 1 184 ? 4.135 -4.331 -36.698 1.00 73.31 184 GLU A N 1
ATOM 1407 C CA . GLU A 1 184 ? 5.051 -3.383 -37.325 1.00 73.31 184 GLU A CA 1
ATOM 1408 C C . GLU A 1 184 ? 6.174 -3.007 -36.340 1.00 73.31 184 GLU A C 1
ATOM 1410 O O . GLU A 1 184 ? 5.898 -2.769 -35.154 1.00 73.31 184 GLU A O 1
ATOM 1415 N N . PRO A 1 185 ? 7.438 -2.934 -36.802 1.00 64.81 185 PRO A N 1
ATOM 1416 C CA . PRO A 1 185 ? 8.517 -2.386 -35.998 1.00 64.81 185 PRO A CA 1
ATOM 1417 C C . PRO A 1 185 ? 8.119 -0.989 -35.530 1.00 64.81 185 PRO A C 1
ATOM 1419 O O . PRO A 1 185 ? 7.583 -0.200 -36.311 1.00 64.81 185 PRO A O 1
ATOM 1422 N N . ALA A 1 186 ? 8.373 -0.677 -34.260 1.00 62.47 186 ALA A N 1
ATOM 1423 C CA . ALA A 1 186 ? 8.155 0.676 -33.773 1.00 62.47 186 ALA A CA 1
ATOM 1424 C C . ALA A 1 186 ? 8.920 1.654 -34.673 1.00 62.47 186 ALA A C 1
ATOM 1426 O O . ALA A 1 186 ? 10.094 1.423 -34.971 1.00 62.47 186 ALA A O 1
ATOM 1427 N N . MET A 1 187 ? 8.258 2.727 -35.114 1.00 58.44 187 MET A N 1
ATOM 1428 C CA . MET A 1 187 ? 8.970 3.847 -35.722 1.00 58.44 187 MET A CA 1
ATOM 1429 C C . MET A 1 187 ? 10.103 4.266 -34.785 1.00 58.44 187 MET A C 1
ATOM 1431 O O . MET A 1 187 ? 9.879 4.338 -33.575 1.00 58.44 187 MET A O 1
ATOM 1435 N N . GLU A 1 188 ? 11.288 4.536 -35.339 1.00 55.81 188 GLU A N 1
ATOM 1436 C CA . GLU A 1 188 ? 12.401 5.092 -34.569 1.00 55.81 188 GLU A CA 1
ATOM 1437 C C . GLU A 1 188 ? 11.882 6.287 -33.765 1.00 55.81 188 GLU A C 1
ATOM 1439 O O . GLU A 1 188 ? 11.373 7.265 -34.324 1.00 55.81 188 GLU A O 1
ATOM 1444 N N . THR A 1 189 ? 11.924 6.164 -32.437 1.00 58.91 189 THR A N 1
ATOM 1445 C CA . THR A 1 189 ? 11.515 7.241 -31.544 1.00 58.91 189 THR A CA 1
ATOM 1446 C C . THR A 1 189 ? 12.410 8.442 -31.815 1.00 58.91 189 THR A C 1
ATOM 1448 O O . THR A 1 189 ? 13.631 8.285 -31.851 1.00 58.91 189 THR A O 1
ATOM 1451 N N . PRO A 1 190 ? 11.848 9.649 -31.991 1.00 64.56 190 PRO A N 1
ATOM 1452 C CA . PRO A 1 190 ? 12.655 10.852 -32.098 1.00 64.56 190 PRO A CA 1
ATOM 1453 C C . PRO A 1 190 ? 13.661 10.940 -30.934 1.00 64.56 190 PRO A C 1
ATOM 1455 O O . PRO A 1 190 ? 13.300 10.628 -29.794 1.00 64.56 190 PRO A O 1
ATOM 1458 N N . PRO A 1 191 ? 14.893 11.423 -31.167 1.00 60.06 191 PRO A N 1
ATOM 1459 C CA . PRO A 1 191 ? 15.934 11.478 -30.135 1.00 60.06 191 PRO A CA 1
ATOM 1460 C C . PRO A 1 191 ? 15.551 12.356 -28.929 1.00 60.06 191 PRO A C 1
ATOM 1462 O O . PRO A 1 191 ? 16.089 12.203 -27.836 1.00 60.06 191 PRO A O 1
ATOM 1465 N N . GLU A 1 192 ? 14.595 13.274 -29.095 1.00 60.62 192 GLU A N 1
ATOM 1466 C CA . GLU A 1 192 ? 14.054 14.094 -28.003 1.00 60.62 192 GLU A CA 1
ATOM 1467 C C . GLU A 1 192 ? 13.174 13.283 -27.035 1.00 60.62 192 GLU A C 1
ATOM 1469 O O . GLU A 1 192 ? 13.210 13.518 -25.828 1.00 60.62 192 GLU A O 1
ATOM 1474 N N . THR A 1 193 ? 12.437 12.286 -27.535 1.00 60.59 193 THR A N 1
ATOM 1475 C CA . THR A 1 193 ? 11.624 11.366 -26.718 1.00 60.59 193 THR A CA 1
ATOM 1476 C C . THR A 1 193 ? 12.448 10.284 -26.023 1.00 60.59 193 THR A C 1
ATOM 1478 O O . THR A 1 193 ? 12.006 9.769 -25.001 1.00 60.59 193 THR A O 1
ATOM 1481 N N . GLU A 1 194 ? 13.667 9.989 -26.492 1.00 61.59 194 GLU A N 1
ATOM 1482 C CA . GLU A 1 194 ? 14.583 9.041 -25.829 1.00 61.59 194 GLU A CA 1
ATOM 1483 C C . GLU A 1 194 ? 15.028 9.500 -24.435 1.00 61.59 194 GLU A C 1
ATOM 1485 O O . GLU A 1 194 ? 15.565 8.702 -23.670 1.00 61.59 194 GLU A O 1
ATOM 1490 N N . ARG A 1 195 ? 14.824 10.780 -24.093 1.00 68.38 195 ARG A N 1
ATOM 1491 C CA . ARG A 1 195 ? 15.171 11.364 -22.788 1.00 68.38 195 ARG A CA 1
ATOM 1492 C C . ARG A 1 195 ? 13.982 11.517 -21.843 1.00 68.38 195 ARG A C 1
ATOM 1494 O O . ARG A 1 195 ? 14.152 12.083 -20.767 1.00 68.38 195 ARG A O 1
ATOM 1501 N N . LEU A 1 196 ? 12.799 11.039 -22.220 1.00 83.94 196 LEU A N 1
ATOM 1502 C CA . LEU A 1 196 ? 11.605 11.103 -21.381 1.00 83.94 196 LEU A CA 1
ATOM 1503 C C . LEU A 1 196 ? 11.287 9.725 -20.804 1.00 83.94 196 LEU A C 1
ATOM 1505 O O . LEU A 1 196 ? 11.450 8.706 -21.470 1.00 83.94 196 LEU A O 1
ATOM 1509 N N . VAL A 1 197 ? 10.807 9.708 -19.563 1.00 88.31 197 VAL A N 1
ATOM 1510 C CA . VAL A 1 197 ? 10.251 8.502 -18.943 1.00 88.31 197 VAL A CA 1
ATOM 1511 C C . VAL A 1 197 ? 8.739 8.458 -19.159 1.00 88.31 197 VAL A C 1
ATOM 1513 O O . VAL A 1 197 ? 8.097 9.514 -19.170 1.00 88.31 197 VAL A O 1
ATOM 1516 N N . PRO A 1 198 ? 8.141 7.268 -19.326 1.00 89.75 198 PRO A N 1
ATOM 1517 C CA . PRO A 1 198 ? 6.696 7.149 -19.438 1.00 89.75 198 PRO A CA 1
ATOM 1518 C C . PRO A 1 198 ? 6.023 7.581 -18.130 1.00 89.75 198 PRO A C 1
ATOM 1520 O O . PRO A 1 198 ? 6.380 7.121 -17.042 1.00 89.75 198 PRO A O 1
ATOM 1523 N N . LEU A 1 199 ? 5.025 8.457 -18.252 1.00 91.44 199 LEU A N 1
ATOM 1524 C CA . LEU A 1 199 ? 4.140 8.847 -17.160 1.00 91.44 199 LEU A CA 1
ATOM 1525 C C . LEU A 1 199 ? 2.782 8.181 -17.347 1.00 91.44 199 LEU A C 1
ATOM 1527 O O . LEU A 1 199 ? 2.226 8.157 -18.444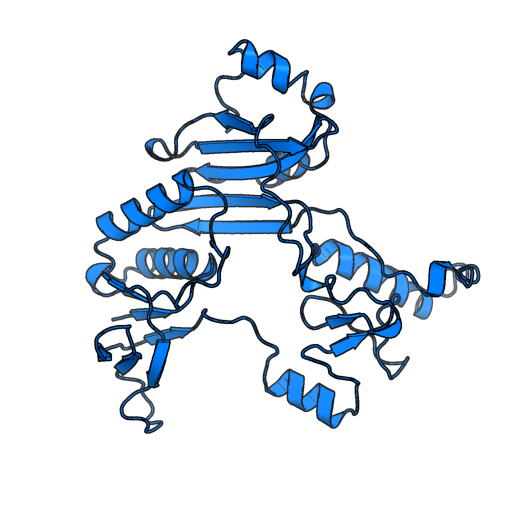 1.00 91.44 199 LEU A O 1
ATOM 1531 N N . TYR A 1 200 ? 2.245 7.663 -16.250 1.00 93.44 200 TYR A N 1
ATOM 1532 C CA . TYR A 1 200 ? 1.021 6.873 -16.239 1.00 93.44 200 TYR A CA 1
ATOM 1533 C C . TYR A 1 200 ? -0.087 7.607 -15.490 1.00 93.44 200 TYR A C 1
ATOM 1535 O O . TYR A 1 200 ? 0.165 8.229 -14.457 1.00 93.44 200 TYR A O 1
ATOM 1543 N N . GLY A 1 201 ? -1.311 7.530 -16.017 1.00 92.00 201 GLY A N 1
ATOM 1544 C CA . GLY A 1 201 ? -2.450 8.307 -15.523 1.00 92.00 201 GLY A CA 1
ATOM 1545 C C . GLY A 1 201 ? -3.484 7.504 -14.735 1.00 92.00 201 GLY A C 1
ATOM 1546 O O . GLY A 1 201 ? -4.348 8.106 -14.093 1.00 92.00 201 GLY A O 1
ATOM 1547 N N . GLN A 1 202 ? -3.446 6.163 -14.765 1.00 94.88 202 GLN A N 1
ATOM 1548 C CA . GLN A 1 202 ? -4.419 5.365 -14.017 1.00 94.88 202 GLN A CA 1
ATOM 1549 C C . GLN A 1 202 ? -4.224 5.535 -12.513 1.00 94.88 202 GLN A C 1
ATOM 1551 O O . GLN A 1 202 ? -3.103 5.541 -12.001 1.00 94.88 202 GLN A O 1
ATOM 1556 N N . ALA A 1 203 ? -5.348 5.605 -11.800 1.00 94.75 203 ALA A N 1
ATOM 1557 C CA . ALA A 1 203 ? -5.357 5.823 -10.365 1.00 94.75 203 ALA A CA 1
ATOM 1558 C C . ALA A 1 203 ? -4.524 4.796 -9.595 1.00 94.75 203 ALA A C 1
ATOM 1560 O O . ALA A 1 203 ? -4.541 3.588 -9.879 1.00 94.75 203 ALA A O 1
ATOM 1561 N N . LYS A 1 204 ? -3.882 5.270 -8.532 1.00 94.00 204 LYS A N 1
ATOM 1562 C CA . LYS A 1 204 ? -3.427 4.440 -7.425 1.00 94.00 204 LYS A CA 1
ATOM 1563 C C . LYS A 1 204 ? -4.631 4.073 -6.575 1.00 94.00 204 LYS A C 1
ATOM 1565 O O . LYS A 1 204 ? -5.465 4.910 -6.253 1.00 94.00 204 LYS A O 1
ATOM 1570 N N . ILE A 1 205 ? -4.724 2.791 -6.244 1.00 94.31 205 ILE A N 1
ATOM 1571 C CA . ILE A 1 205 ? -5.845 2.236 -5.492 1.00 94.31 205 ILE A CA 1
ATOM 1572 C C . ILE A 1 205 ? -5.272 1.574 -4.248 1.00 94.31 205 ILE A C 1
ATOM 1574 O O . ILE A 1 205 ? -4.413 0.695 -4.349 1.00 94.31 205 ILE A O 1
ATOM 1578 N N . GLN A 1 206 ? -5.756 1.993 -3.089 1.00 92.69 206 GLN A N 1
ATOM 1579 C CA . GLN A 1 206 ? -5.469 1.397 -1.792 1.00 92.69 206 GLN A CA 1
ATOM 1580 C C . GLN A 1 206 ? -6.794 1.093 -1.103 1.00 92.69 206 GLN A C 1
ATOM 1582 O O . GLN A 1 206 ? -7.778 1.802 -1.275 1.00 92.69 206 GLN A O 1
ATOM 1587 N N . GLY A 1 207 ? -6.863 0.001 -0.356 1.00 94.25 207 GLY A N 1
ATOM 1588 C CA . GLY A 1 207 ? -8.118 -0.405 0.252 1.00 94.25 207 GLY A CA 1
ATOM 1589 C C . GLY A 1 207 ? -7.993 -1.710 1.005 1.00 94.25 207 GLY A C 1
ATOM 1590 O O . GLY A 1 207 ? -7.016 -2.443 0.858 1.00 94.25 207 GLY A O 1
ATOM 1591 N N . GLY A 1 208 ? -8.998 -1.998 1.817 1.00 95.56 208 GLY A N 1
ATOM 1592 C CA . GLY A 1 208 ? -9.028 -3.187 2.651 1.00 95.56 208 GLY A CA 1
ATOM 1593 C C . GLY A 1 208 ? -10.093 -3.086 3.730 1.00 95.56 208 GLY A C 1
ATOM 1594 O O . GLY A 1 208 ? -10.853 -2.119 3.785 1.00 95.56 208 GLY A O 1
ATOM 1595 N N . LYS A 1 209 ? -10.154 -4.102 4.591 1.00 97.25 209 LYS A N 1
ATOM 1596 C CA . LYS A 1 209 ? -10.981 -4.044 5.796 1.00 97.25 209 LYS A CA 1
ATOM 1597 C C . LYS A 1 209 ? -10.180 -3.429 6.934 1.00 97.25 209 LYS A C 1
ATOM 1599 O O . LYS A 1 209 ? -9.103 -3.923 7.240 1.00 97.25 209 LYS A O 1
ATOM 1604 N N . LEU A 1 210 ? -10.692 -2.365 7.532 1.00 97.12 210 LEU A N 1
ATOM 1605 C CA . LEU A 1 210 ? -10.088 -1.671 8.665 1.00 97.12 210 LEU A CA 1
ATOM 1606 C C . LEU A 1 210 ? -10.779 -2.076 9.979 1.00 97.12 210 LEU A C 1
ATOM 1608 O O . LEU A 1 210 ? -11.915 -2.561 9.934 1.00 97.12 210 LEU A O 1
ATOM 1612 N N . PRO A 1 211 ? -10.125 -1.848 11.139 1.00 97.12 211 PRO A N 1
ATOM 1613 C CA . PRO A 1 211 ? -10.676 -2.146 12.453 1.00 97.12 211 PRO A CA 1
ATOM 1614 C C . PRO A 1 211 ? -12.105 -1.637 12.613 1.00 97.12 211 PRO A C 1
ATOM 1616 O O . PRO A 1 211 ? -12.397 -0.488 12.291 1.00 97.12 211 PRO A O 1
ATOM 1619 N N . GLY A 1 212 ? -12.984 -2.486 13.141 1.00 95.44 212 GLY A N 1
ATOM 1620 C CA . GLY A 1 212 ? -14.410 -2.174 13.294 1.00 95.44 212 GLY A CA 1
ATOM 1621 C C . GLY A 1 212 ? -15.276 -2.663 12.132 1.00 95.44 212 GLY A C 1
ATOM 1622 O O . GLY A 1 212 ? -16.458 -2.325 12.078 1.00 95.44 212 GLY A O 1
ATOM 1623 N N . GLY A 1 213 ? -14.709 -3.472 11.231 1.00 95.12 213 GLY A N 1
ATOM 1624 C CA . GLY A 1 213 ? -15.419 -4.058 10.094 1.00 95.12 213 GLY A CA 1
ATOM 1625 C C . GLY A 1 213 ? -15.655 -3.091 8.932 1.00 95.12 213 GLY A C 1
ATOM 1626 O O . GLY A 1 213 ? -16.493 -3.365 8.069 1.00 95.12 213 GLY A O 1
ATOM 1627 N N . PHE A 1 214 ? -14.941 -1.964 8.889 1.00 97.38 214 PHE A N 1
ATOM 1628 C CA . PHE A 1 214 ? -15.088 -0.992 7.811 1.00 97.38 214 PHE A CA 1
ATOM 1629 C C . PHE A 1 214 ? -14.406 -1.475 6.530 1.00 97.38 214 PHE A C 1
ATOM 1631 O O . PHE A 1 214 ? -13.252 -1.883 6.544 1.00 97.38 214 PHE A O 1
ATOM 1638 N N . HIS A 1 215 ? -15.088 -1.365 5.400 1.00 97.25 215 HIS A N 1
ATOM 1639 C CA . HIS A 1 215 ? -14.528 -1.452 4.062 1.00 97.25 215 HIS A CA 1
ATOM 1640 C C . HIS A 1 215 ? -14.019 -0.067 3.671 1.00 97.25 215 HIS A C 1
ATOM 1642 O O . HIS A 1 215 ? -14.796 0.886 3.589 1.00 97.25 215 HIS A O 1
ATOM 1648 N N . PHE A 1 216 ? -12.717 0.032 3.439 1.00 97.12 216 PHE A N 1
ATOM 1649 C CA . PHE A 1 216 ? -12.046 1.261 3.048 1.00 97.12 216 PHE A CA 1
ATOM 1650 C C . PHE A 1 216 ? -11.571 1.188 1.603 1.00 97.12 216 PHE A C 1
ATOM 1652 O O . PHE A 1 216 ? -11.049 0.159 1.157 1.00 97.12 216 PHE A O 1
ATOM 1659 N N . LEU A 1 217 ? -11.722 2.302 0.896 1.00 96.56 217 LEU A N 1
ATOM 1660 C CA . LEU A 1 217 ? -11.181 2.519 -0.436 1.00 96.56 217 LEU A CA 1
ATOM 1661 C C . LEU A 1 217 ? -10.603 3.927 -0.508 1.00 96.56 217 LEU A C 1
ATOM 1663 O O . LEU A 1 217 ? -11.278 4.893 -0.167 1.00 96.56 217 LEU A O 1
ATOM 1667 N N . GLN A 1 218 ? -9.393 4.021 -1.031 1.00 95.38 218 GLN A N 1
ATOM 1668 C CA . GLN A 1 218 ? -8.742 5.255 -1.413 1.00 95.38 218 GLN A CA 1
ATOM 1669 C C . GLN A 1 218 ? -8.272 5.136 -2.859 1.00 95.38 218 GLN A C 1
ATOM 1671 O O . GLN A 1 218 ? -7.590 4.182 -3.243 1.00 95.38 218 GLN A O 1
ATOM 1676 N N . VAL A 1 219 ? -8.667 6.109 -3.663 1.00 95.50 219 VAL A N 1
ATOM 1677 C CA . VAL A 1 219 ? -8.308 6.251 -5.070 1.00 95.50 219 VAL A CA 1
ATOM 1678 C C . VAL A 1 219 ? -7.618 7.595 -5.204 1.00 95.50 219 VAL A C 1
ATOM 1680 O O . VAL A 1 219 ? -8.182 8.600 -4.785 1.00 95.50 219 VAL A O 1
ATOM 1683 N N . THR A 1 220 ? -6.408 7.624 -5.748 1.00 92.94 220 THR A N 1
ATOM 1684 C CA . THR A 1 220 ? -5.623 8.855 -5.888 1.00 92.94 220 THR A CA 1
ATOM 1685 C C . THR A 1 220 ? -4.903 8.908 -7.223 1.00 92.94 220 THR A C 1
ATOM 1687 O O . THR A 1 220 ? -4.531 7.878 -7.795 1.00 92.94 220 THR A O 1
ATOM 1690 N N . THR A 1 221 ? -4.663 10.119 -7.707 1.00 92.44 221 THR A N 1
ATOM 1691 C CA . THR A 1 221 ? -3.751 10.357 -8.823 1.00 92.44 221 THR A CA 1
ATOM 1692 C C . THR A 1 221 ? -2.323 9.928 -8.458 1.00 92.44 221 THR A C 1
ATOM 1694 O O . THR A 1 221 ? -1.885 10.164 -7.326 1.00 92.44 221 THR A O 1
ATOM 1697 N N . PRO A 1 222 ? -1.574 9.295 -9.382 1.00 92.38 222 PRO A N 1
ATOM 1698 C CA . PRO A 1 222 ? -0.142 9.069 -9.218 1.00 92.38 222 PRO A CA 1
ATOM 1699 C C . PRO A 1 222 ? 0.605 10.351 -8.837 1.00 92.38 222 PRO A C 1
ATOM 1701 O O . PRO A 1 222 ? 0.437 11.391 -9.470 1.00 92.38 222 PRO A O 1
ATOM 1704 N N . SER A 1 223 ? 1.456 10.265 -7.819 1.00 87.88 223 SER A N 1
ATOM 1705 C CA . SER A 1 223 ? 2.215 11.403 -7.301 1.00 87.88 223 SER A CA 1
ATOM 1706 C C . SER A 1 223 ? 3.707 11.091 -7.215 1.00 87.88 223 SER A C 1
ATOM 1708 O O . SER A 1 223 ? 4.117 9.959 -6.931 1.00 87.88 223 SER A O 1
ATOM 1710 N N . ALA A 1 224 ? 4.524 12.111 -7.477 1.00 85.62 224 ALA A N 1
ATOM 1711 C CA . ALA A 1 224 ? 5.974 12.022 -7.383 1.00 85.62 224 ALA A CA 1
ATOM 1712 C C . ALA A 1 224 ? 6.429 11.974 -5.916 1.00 85.62 224 ALA A C 1
ATOM 1714 O O . ALA A 1 224 ? 5.835 12.605 -5.044 1.00 85.62 224 ALA A O 1
ATOM 1715 N N . THR A 1 225 ? 7.525 11.266 -5.649 1.00 74.06 225 THR A N 1
ATOM 1716 C CA . THR A 1 225 ? 7.989 10.938 -4.285 1.00 74.06 225 THR A CA 1
ATOM 1717 C C . THR A 1 225 ? 8.505 12.154 -3.494 1.00 74.06 225 THR A C 1
ATOM 1719 O O . THR A 1 225 ? 8.621 12.080 -2.277 1.00 74.06 225 THR A O 1
ATOM 1722 N N . GLN A 1 226 ? 8.824 13.272 -4.160 1.00 56.94 226 GLN A N 1
ATOM 1723 C CA . GLN A 1 226 ? 9.514 14.423 -3.546 1.00 56.94 226 GLN A CA 1
ATOM 1724 C C . GLN A 1 226 ? 8.795 15.768 -3.672 1.00 56.94 226 GLN A C 1
ATOM 1726 O O . GLN A 1 226 ? 9.333 16.795 -3.261 1.00 56.94 226 GLN A O 1
ATOM 1731 N N . LEU A 1 227 ? 7.579 15.799 -4.211 1.00 50.84 227 LEU A N 1
ATOM 1732 C CA . LEU A 1 227 ? 6.816 17.037 -4.205 1.00 50.84 227 LEU A CA 1
ATOM 1733 C C . LEU A 1 227 ? 6.086 17.135 -2.867 1.00 50.84 227 LEU A C 1
ATOM 1735 O O . LEU A 1 227 ? 4.993 16.600 -2.699 1.00 50.84 227 LEU A O 1
ATOM 1739 N N . THR A 1 228 ? 6.661 17.901 -1.934 1.00 43.69 228 THR A N 1
ATOM 1740 C CA . THR A 1 228 ? 5.872 18.752 -1.035 1.00 43.69 228 THR A CA 1
ATOM 1741 C C . THR A 1 228 ? 5.103 19.736 -1.910 1.00 43.69 228 THR A C 1
ATOM 1743 O O . THR A 1 228 ? 5.412 20.925 -1.990 1.00 43.69 228 THR A O 1
ATOM 1746 N N . ALA A 1 229 ? 4.117 19.223 -2.646 1.00 40.03 229 ALA A N 1
ATOM 1747 C CA . ALA A 1 229 ? 3.127 20.078 -3.248 1.00 40.03 229 ALA A CA 1
ATOM 1748 C C . ALA A 1 229 ? 2.519 20.879 -2.086 1.00 40.03 229 ALA A C 1
ATOM 1750 O O . ALA A 1 229 ? 2.222 20.291 -1.036 1.00 40.03 229 ALA A O 1
ATOM 1751 N N . PRO A 1 230 ? 2.377 22.210 -2.215 1.00 38.62 230 PRO A N 1
ATOM 1752 C CA . PRO A 1 230 ? 1.543 22.940 -1.276 1.00 38.62 230 PRO A CA 1
ATOM 1753 C C . PRO A 1 230 ? 0.196 22.210 -1.203 1.00 38.62 230 PRO A C 1
ATOM 1755 O O . PRO A 1 230 ? -0.228 21.672 -2.232 1.00 38.62 230 PRO A O 1
ATOM 1758 N N . PRO A 1 231 ? -0.451 22.134 -0.025 1.00 43.38 231 PRO A N 1
ATOM 1759 C CA . PRO A 1 231 ? -1.774 21.537 0.070 1.00 43.38 231 PRO A CA 1
ATOM 1760 C C . PRO A 1 231 ? -2.624 22.171 -1.025 1.00 43.38 231 PRO A C 1
ATOM 1762 O O . PRO A 1 231 ? -2.832 23.387 -1.016 1.00 43.38 231 PRO A O 1
ATOM 1765 N N . VAL A 1 232 ? -3.006 21.363 -2.021 1.00 44.62 232 VAL A N 1
ATOM 1766 C CA . VAL A 1 232 ? -3.928 21.796 -3.067 1.00 44.62 232 VAL A CA 1
ATOM 1767 C C . VAL A 1 232 ? -5.113 22.350 -2.299 1.00 44.62 232 VAL A C 1
ATOM 1769 O O . VAL A 1 232 ? -5.640 21.664 -1.418 1.00 44.62 232 VAL A O 1
ATOM 1772 N N . GLN A 1 233 ? -5.435 23.625 -2.526 1.00 44.78 233 GLN A N 1
ATOM 1773 C CA . GLN A 1 233 ? -6.583 24.255 -1.891 1.00 44.78 233 GLN A CA 1
ATOM 1774 C C . GLN A 1 233 ? -7.765 23.307 -2.095 1.00 44.78 233 GLN A C 1
ATOM 1776 O O . GLN A 1 233 ? -8.148 23.033 -3.231 1.00 44.78 233 GLN A O 1
ATOM 1781 N N . GLN A 1 234 ? -8.277 22.741 -0.998 1.00 52.31 234 GLN A N 1
ATOM 1782 C CA . GLN A 1 234 ? -9.355 21.743 -0.967 1.00 52.31 234 GLN A CA 1
ATOM 1783 C C . GLN A 1 234 ? -10.710 22.358 -1.368 1.00 52.31 234 GLN A C 1
ATOM 1785 O O . GLN A 1 234 ? -11.760 21.958 -0.872 1.00 52.31 234 GLN A O 1
ATOM 1790 N N . ASP A 1 235 ? -10.707 23.345 -2.259 1.00 55.69 235 ASP A N 1
ATOM 1791 C CA . ASP A 1 235 ? -11.859 24.186 -2.561 1.00 55.69 235 ASP A CA 1
ATOM 1792 C C . ASP A 1 235 ? -12.938 23.429 -3.357 1.00 55.69 235 ASP A C 1
ATOM 1794 O O . ASP A 1 235 ? -14.051 23.927 -3.506 1.00 55.69 235 ASP A O 1
ATOM 1798 N N . SER A 1 236 ? -12.656 22.205 -3.829 1.00 77.25 236 SER A N 1
ATOM 1799 C CA . SER A 1 236 ? -13.616 21.349 -4.547 1.00 77.25 236 SER A CA 1
ATOM 1800 C C . SER A 1 236 ? -13.703 19.917 -3.998 1.00 77.25 236 SER A C 1
ATOM 1802 O O . SER A 1 236 ? -13.698 18.945 -4.756 1.00 77.25 236 SER A O 1
ATOM 1804 N N . CYS A 1 237 ? -13.797 19.778 -2.672 1.00 87.12 237 CYS A N 1
ATOM 1805 C CA . CYS A 1 237 ? -14.122 18.508 -2.017 1.00 87.12 237 CYS A CA 1
ATOM 1806 C C . CYS A 1 237 ? -15.638 18.360 -1.783 1.00 87.12 237 CYS A C 1
ATOM 1808 O O . CYS A 1 237 ? -16.293 19.250 -1.234 1.00 87.12 237 CYS A O 1
ATOM 1810 N N . LEU A 1 238 ? -16.201 17.223 -2.191 1.00 91.75 238 LEU A N 1
ATOM 1811 C CA . LEU A 1 238 ? -17.592 16.843 -1.980 1.00 91.75 238 LEU A CA 1
ATOM 1812 C C . LEU A 1 238 ? -17.642 15.689 -0.984 1.00 91.75 238 LEU A C 1
ATOM 1814 O O . LEU A 1 238 ? -17.097 14.621 -1.256 1.00 91.75 238 LEU A O 1
ATOM 1818 N N . VAL A 1 239 ? -18.329 15.885 0.141 1.00 93.50 239 VAL A N 1
ATOM 1819 C CA . VAL A 1 239 ? -18.387 14.904 1.230 1.00 93.50 239 VAL A CA 1
ATOM 1820 C C . VAL A 1 239 ? -19.836 14.560 1.545 1.00 93.50 239 VAL A C 1
ATOM 1822 O O . VAL A 1 239 ? -20.644 15.432 1.860 1.00 93.50 239 VAL A O 1
ATOM 1825 N N . THR A 1 240 ? -20.175 13.277 1.503 1.00 92.88 240 THR A N 1
ATOM 1826 C CA . THR A 1 240 ? -21.484 12.767 1.922 1.00 92.88 240 THR A CA 1
ATOM 1827 C C . THR A 1 240 ? -21.347 11.671 2.971 1.00 92.88 240 THR A C 1
ATOM 1829 O O . THR A 1 240 ? -20.305 11.028 3.114 1.00 92.88 240 THR A O 1
ATOM 1832 N N . GLY A 1 241 ? -22.437 11.443 3.705 1.00 93.00 241 GLY A N 1
ATOM 1833 C CA . GLY A 1 241 ? -22.472 10.459 4.780 1.00 93.00 241 GLY A CA 1
ATOM 1834 C C . GLY A 1 241 ? -21.580 10.837 5.961 1.00 93.00 241 GLY A C 1
ATOM 1835 O O . GLY A 1 241 ? -21.180 11.991 6.123 1.00 93.00 241 GLY A O 1
ATOM 1836 N N . ARG A 1 242 ? -21.336 9.869 6.849 1.00 93.94 242 ARG A N 1
ATOM 1837 C CA . ARG A 1 242 ? -20.489 10.045 8.038 1.00 93.94 242 ARG A CA 1
ATOM 1838 C C . ARG A 1 242 ? -19.743 8.760 8.365 1.00 93.94 242 ARG A C 1
ATOM 1840 O O . ARG A 1 242 ? -20.228 7.657 8.090 1.00 93.94 242 ARG A O 1
ATOM 1847 N N . VAL A 1 243 ? -18.576 8.897 8.988 1.00 93.25 243 VAL A N 1
ATOM 1848 C CA . VAL A 1 243 ? -17.765 7.742 9.393 1.00 93.25 243 VAL A CA 1
ATOM 1849 C C . VAL A 1 243 ? -18.448 6.935 10.497 1.00 93.25 243 VAL A C 1
ATOM 1851 O O . VAL A 1 243 ? -18.379 5.709 10.492 1.00 93.25 243 VAL A O 1
ATOM 1854 N N . GLU A 1 244 ? -19.201 7.589 11.388 1.00 91.12 244 GLU A N 1
ATOM 1855 C CA . GLU A 1 244 ? -19.922 6.924 12.479 1.00 91.12 244 GLU A CA 1
ATOM 1856 C C . GLU A 1 244 ? -21.081 6.055 11.979 1.00 91.12 244 GLU A C 1
ATOM 1858 O O . GLU A 1 244 ? -21.395 5.030 12.584 1.00 91.12 244 GLU A O 1
ATOM 1863 N N . THR A 1 245 ? -21.722 6.455 10.878 1.00 91.00 245 THR A N 1
ATOM 1864 C CA . THR A 1 245 ? -22.805 5.694 10.237 1.00 91.00 245 THR A CA 1
ATOM 1865 C C . THR A 1 245 ? -22.286 4.661 9.241 1.00 91.00 245 THR A C 1
ATOM 1867 O O . THR A 1 245 ? -23.060 3.819 8.786 1.00 91.00 245 THR A O 1
ATOM 1870 N N . GLY A 1 246 ? -20.987 4.687 8.921 1.00 92.50 246 GLY A N 1
ATOM 1871 C CA . GLY A 1 246 ? -20.372 3.747 7.993 1.00 92.50 246 GLY A CA 1
ATOM 1872 C C . GLY A 1 246 ? -20.896 3.888 6.567 1.00 92.50 246 GLY A C 1
ATOM 1873 O O . GLY A 1 246 ? -21.136 2.873 5.916 1.00 92.50 246 GLY A O 1
ATOM 1874 N N . ASN A 1 247 ? -21.116 5.120 6.109 1.00 94.88 247 ASN A N 1
ATOM 1875 C CA . ASN A 1 247 ? -21.443 5.460 4.719 1.00 94.88 247 ASN A CA 1
ATOM 1876 C C . ASN A 1 247 ? -20.662 6.702 4.253 1.00 94.88 247 ASN A C 1
ATOM 1878 O O . ASN A 1 247 ? -21.167 7.501 3.475 1.00 94.88 247 ASN A O 1
ATOM 1882 N N . TYR A 1 248 ? -19.452 6.901 4.776 1.00 96.38 248 TYR A N 1
ATOM 1883 C CA . TYR A 1 248 ? -18.634 8.063 4.447 1.00 96.38 248 TYR A CA 1
ATOM 1884 C C . TYR A 1 248 ? -18.103 7.976 3.018 1.00 96.38 248 TYR A C 1
ATOM 1886 O O . TYR A 1 248 ? -17.546 6.946 2.617 1.00 96.38 248 TYR A O 1
ATOM 1894 N N . PHE A 1 249 ? -18.237 9.073 2.280 1.00 95.81 249 PHE A N 1
ATOM 1895 C CA . PHE A 1 249 ? -17.753 9.206 0.917 1.00 95.81 249 PHE A CA 1
ATOM 1896 C C . PHE A 1 249 ? -17.238 10.627 0.695 1.00 95.81 249 PHE A C 1
ATOM 1898 O O . PHE A 1 249 ? -17.979 11.591 0.862 1.00 95.81 249 PHE A O 1
ATOM 1905 N N . SER A 1 250 ? -15.979 10.744 0.294 1.00 94.88 250 SER A N 1
ATOM 1906 C CA . SER A 1 250 ? -15.329 11.995 -0.077 1.00 94.88 250 SER A CA 1
ATOM 1907 C C . SER A 1 250 ? -14.814 11.896 -1.510 1.00 94.88 250 SER A C 1
ATOM 1909 O O . SER A 1 250 ? -14.209 10.892 -1.892 1.00 94.88 250 SER A O 1
ATOM 1911 N N . LEU A 1 251 ? -15.069 12.926 -2.309 1.00 94.06 251 LEU A N 1
ATOM 1912 C CA . LEU A 1 251 ? -14.649 13.044 -3.700 1.00 94.06 251 LEU A CA 1
ATOM 1913 C C . LEU A 1 251 ? -13.980 14.396 -3.905 1.00 94.06 251 LEU A C 1
ATOM 1915 O O . LEU A 1 251 ? -14.560 15.436 -3.606 1.00 94.06 251 LEU A O 1
ATOM 1919 N N . HIS A 1 252 ? -12.775 14.372 -4.459 1.00 93.06 252 HIS A N 1
ATOM 1920 C CA . HIS A 1 252 ? -11.983 15.560 -4.738 1.00 93.06 252 HIS A CA 1
ATOM 1921 C C . HIS A 1 252 ? -11.913 15.803 -6.242 1.00 93.06 252 HIS A C 1
ATOM 1923 O O . HIS A 1 252 ? -11.664 14.876 -7.022 1.00 93.06 252 HIS A O 1
ATOM 1929 N N . LEU A 1 253 ? -12.145 17.055 -6.630 1.00 92.62 253 LEU A N 1
ATOM 1930 C CA . LEU A 1 253 ? -11.976 17.528 -7.996 1.00 92.62 253 LEU A CA 1
ATOM 1931 C C . LEU A 1 253 ? -10.692 18.350 -8.124 1.00 92.62 253 LEU A C 1
ATOM 1933 O O . LEU A 1 253 ? -10.381 19.144 -7.236 1.00 92.62 253 LEU A O 1
ATOM 1937 N N . ASP A 1 254 ? -10.000 18.191 -9.249 1.00 89.62 254 ASP A N 1
ATOM 1938 C CA . ASP A 1 254 ? -8.835 18.998 -9.603 1.00 89.62 254 ASP A CA 1
ATOM 1939 C C . ASP A 1 254 ? -9.230 20.394 -10.129 1.00 89.62 254 ASP A C 1
ATOM 1941 O O . ASP A 1 254 ? -10.409 20.748 -10.252 1.00 89.62 254 ASP A O 1
ATOM 1945 N N . SER A 1 255 ? -8.231 21.201 -10.505 1.00 88.75 255 SER A N 1
ATOM 1946 C CA . SER A 1 255 ? -8.438 22.533 -11.098 1.00 88.75 255 SER A CA 1
ATOM 1947 C C . SER A 1 255 ? -9.183 22.519 -12.439 1.00 88.75 255 SER A C 1
ATOM 1949 O O . SER A 1 255 ? -9.606 23.573 -12.912 1.00 88.75 255 SER A O 1
ATOM 1951 N N . TYR A 1 256 ? -9.310 21.353 -13.073 1.00 89.38 256 TYR A N 1
ATOM 1952 C CA . TYR A 1 256 ? -10.028 21.144 -14.327 1.00 89.38 256 TYR A CA 1
ATOM 1953 C C . TYR A 1 256 ? -11.412 20.527 -14.107 1.00 89.38 256 TYR A C 1
ATOM 1955 O O . TYR A 1 256 ? -12.075 20.179 -15.082 1.00 89.38 256 TYR A O 1
ATOM 1963 N N . GLU A 1 257 ? -11.873 20.425 -12.859 1.00 90.69 257 GLU A N 1
ATOM 1964 C CA . GLU A 1 257 ? -13.135 19.799 -12.464 1.00 90.69 257 GLU A CA 1
ATOM 1965 C C . GLU A 1 257 ? -13.247 18.302 -12.830 1.00 90.69 257 GLU A C 1
ATOM 1967 O O . GLU A 1 257 ? -14.349 17.786 -13.081 1.00 90.69 257 GLU A O 1
ATOM 1972 N N . GLN A 1 258 ? -12.117 17.595 -12.866 1.00 92.69 258 GLN A N 1
ATOM 1973 C CA . GLN A 1 258 ? -12.044 16.140 -12.995 1.00 92.69 258 GLN A CA 1
ATOM 1974 C C . GLN A 1 258 ? -11.851 15.482 -11.634 1.00 92.69 258 GLN A C 1
ATOM 1976 O O . GLN A 1 258 ? -11.201 16.030 -10.752 1.00 92.69 258 GLN A O 1
ATOM 1981 N N . VAL A 1 259 ? -12.404 14.281 -11.460 1.00 94.00 259 VAL A N 1
ATOM 1982 C CA . VAL A 1 259 ? -12.214 13.500 -10.230 1.00 94.00 259 VAL A CA 1
ATOM 1983 C C . VAL A 1 259 ? -10.760 13.034 -10.116 1.00 94.00 259 VAL A C 1
ATOM 1985 O O . VAL A 1 259 ? -10.356 12.120 -10.837 1.00 94.00 259 VAL A O 1
ATOM 1988 N N . GLU A 1 260 ? -10.005 13.612 -9.182 1.00 93.75 260 GLU A N 1
ATOM 1989 C CA . GLU A 1 260 ? -8.597 13.268 -8.920 1.00 93.75 260 GLU A CA 1
ATOM 1990 C C . GLU A 1 260 ? -8.416 12.306 -7.741 1.00 93.75 260 GLU A C 1
ATOM 1992 O O . GLU A 1 260 ? -7.471 11.516 -7.702 1.00 93.75 260 GLU A O 1
ATOM 1997 N N . ALA A 1 261 ? -9.325 12.338 -6.766 1.00 93.62 261 ALA A N 1
ATOM 1998 C CA . ALA A 1 261 ? -9.248 11.448 -5.620 1.00 93.62 261 ALA A CA 1
ATOM 1999 C C . ALA A 1 261 ? -10.623 11.111 -5.051 1.00 93.62 261 ALA A C 1
ATOM 2001 O O . ALA A 1 261 ? -11.594 11.858 -5.188 1.00 93.62 261 ALA A O 1
ATOM 2002 N N . LEU A 1 262 ? -10.691 9.949 -4.411 1.00 94.50 262 LEU A N 1
ATOM 2003 C CA . LEU A 1 262 ? -11.900 9.412 -3.812 1.00 94.50 262 LEU A CA 1
ATOM 2004 C C . LEU A 1 262 ? -11.539 8.637 -2.545 1.00 94.50 262 LEU A C 1
ATOM 2006 O O . LEU A 1 262 ? -10.650 7.786 -2.580 1.00 94.50 262 LEU A O 1
ATOM 2010 N N . THR A 1 263 ? -12.256 8.886 -1.455 1.00 95.62 263 THR A N 1
ATOM 2011 C CA . THR A 1 263 ? -12.084 8.186 -0.179 1.00 95.62 263 THR A CA 1
ATOM 2012 C C . THR A 1 263 ? -13.437 7.686 0.303 1.00 95.62 263 THR A C 1
ATOM 2014 O O . THR A 1 263 ? -14.370 8.465 0.475 1.00 95.62 263 THR A O 1
ATOM 2017 N N . CYS A 1 264 ? -13.560 6.384 0.550 1.00 96.12 264 CYS A N 1
ATOM 2018 C CA . CYS A 1 264 ? -14.780 5.771 1.068 1.00 96.12 264 CYS A CA 1
ATOM 2019 C C . CYS A 1 264 ? -14.482 4.976 2.336 1.00 96.12 264 CYS A C 1
ATOM 2021 O O . CYS A 1 264 ? -13.515 4.212 2.380 1.00 96.12 264 CYS A O 1
ATOM 2023 N N . LEU A 1 265 ? -15.369 5.082 3.325 1.00 96.75 265 LEU A N 1
ATOM 2024 C CA . LEU A 1 265 ? -15.360 4.240 4.518 1.00 96.75 265 LEU A CA 1
ATOM 2025 C C . LEU A 1 265 ? -16.782 3.749 4.805 1.00 96.75 265 LEU A C 1
ATOM 2027 O O . LEU A 1 265 ? -17.669 4.538 5.139 1.00 96.75 265 LEU A O 1
ATOM 2031 N N . SER A 1 266 ? -17.000 2.438 4.678 1.00 96.56 266 SER A N 1
ATOM 2032 C CA . SER A 1 266 ? -18.334 1.843 4.773 1.00 96.56 266 SER A CA 1
ATOM 2033 C C . SER A 1 266 ? -18.410 0.614 5.658 1.00 96.56 266 SER A C 1
ATOM 2035 O O . SER A 1 266 ? -17.514 -0.217 5.655 1.00 96.56 266 SER A O 1
ATOM 2037 N N . LEU A 1 267 ? -19.524 0.417 6.359 1.00 96.06 267 LEU A N 1
ATOM 2038 C CA . LEU A 1 267 ? -19.812 -0.866 7.016 1.00 96.06 267 LEU A CA 1
ATOM 2039 C C . LEU A 1 267 ? -20.319 -1.933 6.029 1.00 96.06 267 LEU A C 1
ATOM 2041 O O . LEU A 1 267 ? -20.348 -3.120 6.355 1.00 96.06 267 LEU A O 1
ATOM 2045 N N . LYS A 1 268 ? -20.706 -1.534 4.813 1.00 95.62 268 LYS A N 1
ATOM 2046 C CA . LYS A 1 268 ? -21.144 -2.434 3.741 1.00 95.62 268 LYS A CA 1
ATOM 2047 C C . LYS A 1 268 ? -20.024 -2.636 2.711 1.00 95.62 268 LYS A C 1
ATOM 2049 O O . LYS A 1 268 ? -19.166 -1.769 2.558 1.00 95.62 268 LYS A O 1
ATOM 2054 N N . PRO A 1 269 ? -20.026 -3.760 1.974 1.00 95.00 269 PRO A N 1
ATOM 2055 C CA . PRO A 1 269 ? -19.119 -3.941 0.847 1.00 95.00 269 PRO A CA 1
ATOM 2056 C C . PRO A 1 269 ? -19.267 -2.818 -0.189 1.00 95.00 269 PRO A C 1
ATOM 2058 O O . PRO A 1 269 ? -20.384 -2.437 -0.539 1.00 95.00 269 PRO A O 1
ATOM 2061 N N . LEU A 1 270 ? -18.138 -2.320 -0.694 1.00 94.62 270 LEU A N 1
ATOM 2062 C CA . LEU A 1 270 ? -18.096 -1.226 -1.666 1.00 94.62 270 LEU A CA 1
ATOM 2063 C C . LEU A 1 270 ? -18.229 -1.767 -3.107 1.00 94.62 270 LEU A C 1
ATOM 2065 O O . LEU A 1 270 ? -17.525 -2.722 -3.457 1.00 94.62 270 LEU A O 1
ATOM 2069 N N . PRO A 1 271 ? -19.050 -1.157 -3.982 1.00 93.81 271 PRO A N 1
ATOM 2070 C CA . PRO A 1 271 ? -19.112 -1.490 -5.406 1.00 93.81 271 PRO A CA 1
ATOM 2071 C C . PRO A 1 271 ? -17.889 -0.932 -6.161 1.00 93.81 271 PRO A C 1
ATOM 2073 O O . PRO A 1 271 ? -17.981 0.045 -6.904 1.00 93.81 271 PRO A O 1
ATOM 2076 N N . LEU A 1 272 ? -16.726 -1.571 -5.977 1.00 92.94 272 LEU A N 1
ATOM 2077 C CA . LEU A 1 272 ? -15.422 -1.072 -6.443 1.00 92.94 272 LEU A CA 1
ATOM 2078 C C . LEU A 1 272 ? -15.402 -0.681 -7.928 1.00 92.94 272 LEU A C 1
ATOM 2080 O O . LEU A 1 272 ? -14.888 0.379 -8.264 1.00 92.94 272 LEU A O 1
ATOM 2084 N N . SER A 1 273 ? -15.981 -1.488 -8.822 1.00 92.06 273 SER A N 1
ATOM 2085 C CA . SER A 1 273 ? -16.013 -1.184 -10.262 1.00 92.06 273 SER A CA 1
ATOM 2086 C C . SER A 1 273 ? -16.694 0.148 -10.572 1.00 92.06 273 SER A C 1
ATOM 2088 O O . SER A 1 273 ? -16.241 0.881 -11.448 1.00 92.06 273 SER A O 1
ATOM 2090 N N . ASN A 1 274 ? -17.761 0.471 -9.838 1.00 92.44 274 ASN A N 1
ATOM 2091 C CA . ASN A 1 274 ? -18.531 1.688 -10.054 1.00 92.44 274 ASN A CA 1
ATOM 2092 C C . ASN A 1 274 ? -17.736 2.897 -9.565 1.00 92.44 274 ASN A C 1
ATOM 2094 O O . ASN A 1 274 ? -17.603 3.873 -10.297 1.00 92.44 274 ASN A O 1
ATOM 2098 N N . TYR A 1 275 ? -17.135 2.811 -8.378 1.00 94.31 275 TYR A N 1
ATOM 2099 C CA . TYR A 1 275 ? -16.348 3.913 -7.818 1.00 94.31 275 TYR A CA 1
ATOM 2100 C C . TYR A 1 275 ? -15.075 4.181 -8.614 1.00 94.31 275 TYR A C 1
ATOM 2102 O O . TYR A 1 275 ? -14.765 5.331 -8.911 1.00 94.31 275 TYR A O 1
ATOM 2110 N N . LEU A 1 276 ? -14.386 3.129 -9.060 1.00 93.75 276 LEU A N 1
ATOM 2111 C CA . LEU A 1 276 ? -13.210 3.275 -9.917 1.00 93.75 276 LEU A CA 1
ATOM 2112 C C . LEU A 1 276 ? -13.545 3.901 -11.278 1.00 93.75 276 LEU A C 1
ATOM 2114 O O . LEU A 1 276 ? -12.676 4.521 -11.882 1.00 93.75 276 LEU A O 1
ATOM 2118 N N . SER A 1 277 ? -14.790 3.783 -11.755 1.00 93.81 277 SER A N 1
ATOM 2119 C CA . SER A 1 277 ? -15.221 4.413 -13.010 1.00 93.81 277 SER A CA 1
ATOM 2120 C C . SER A 1 277 ? -15.393 5.936 -12.920 1.00 93.81 277 SER A C 1
ATOM 2122 O O . SER A 1 277 ? -15.465 6.591 -13.963 1.00 93.81 277 SER A O 1
ATOM 2124 N N . LEU A 1 278 ? -15.450 6.488 -11.699 1.00 94.12 278 LEU A N 1
ATOM 2125 C CA . LEU A 1 278 ? -15.579 7.926 -11.450 1.00 94.12 278 LEU A CA 1
ATOM 2126 C C . LEU A 1 278 ? -14.257 8.666 -11.657 1.00 94.12 278 LEU A C 1
ATOM 2128 O O . LEU A 1 278 ? -14.269 9.803 -12.118 1.00 94.12 278 LEU A O 1
ATOM 2132 N N . TYR A 1 279 ? -13.131 8.032 -11.324 1.00 95.19 279 TYR A N 1
ATOM 2133 C CA . TYR A 1 279 ? -11.810 8.648 -11.426 1.00 95.19 279 TYR A CA 1
ATOM 2134 C C . TYR A 1 279 ? -11.517 9.123 -12.859 1.00 95.19 279 TYR A C 1
ATOM 2136 O O . TYR A 1 279 ? -11.776 8.409 -13.833 1.00 95.19 279 TYR A O 1
ATOM 2144 N N . GLY A 1 280 ? -10.994 10.344 -12.983 1.00 93.69 280 GLY A N 1
ATOM 2145 C CA . GLY A 1 280 ? -10.701 11.002 -14.258 1.00 93.69 280 GLY A CA 1
ATOM 2146 C C . GLY A 1 280 ? -11.934 11.446 -15.054 1.00 93.69 280 GLY A C 1
ATOM 2147 O O . GLY A 1 280 ? -11.805 11.872 -16.202 1.00 93.69 280 GLY A O 1
ATOM 2148 N N . LYS A 1 281 ? -13.155 11.330 -14.510 1.00 94.75 281 LYS A N 1
ATOM 2149 C CA . LYS A 1 281 ? -14.360 11.866 -15.159 1.00 94.75 281 LYS A CA 1
ATOM 2150 C C . LYS A 1 281 ? -14.550 13.336 -14.812 1.00 94.75 281 LYS A C 1
ATOM 2152 O O . LYS A 1 281 ? -14.393 13.739 -13.666 1.00 94.75 281 LYS A O 1
ATOM 2157 N N . GLN A 1 282 ? -14.977 14.112 -15.803 1.00 93.50 282 GLN A N 1
ATOM 2158 C CA . GLN A 1 282 ? -15.423 15.490 -15.608 1.00 93.50 282 GLN A CA 1
ATOM 2159 C C . GLN A 1 282 ? -16.718 15.521 -14.783 1.00 93.50 282 GLN A C 1
ATOM 2161 O O . GLN A 1 282 ? -17.659 14.784 -15.097 1.00 93.50 282 GLN A O 1
ATOM 2166 N N . GLN A 1 283 ? -16.838 16.445 -13.826 1.00 91.38 283 GLN A N 1
ATOM 2167 C CA . GLN A 1 283 ? -18.060 16.614 -13.022 1.00 91.38 283 GLN A CA 1
ATOM 2168 C C . GLN A 1 283 ? -19.333 16.828 -13.867 1.00 91.38 283 GLN A C 1
ATOM 2170 O O . GLN A 1 283 ? -20.426 16.400 -13.485 1.00 91.38 283 GLN A O 1
ATOM 2175 N N . GLN A 1 284 ? -19.198 17.419 -15.061 1.00 90.31 284 GLN A N 1
ATOM 2176 C CA . GLN A 1 284 ? -20.310 17.624 -15.995 1.00 90.31 284 GLN A CA 1
ATOM 2177 C C . GLN A 1 284 ? -20.869 16.303 -16.543 1.00 90.31 284 GLN A C 1
ATOM 2179 O O . GLN A 1 284 ? -22.085 16.159 -16.666 1.00 90.31 284 GLN A O 1
ATOM 2184 N N . LEU A 1 285 ? -20.002 15.318 -16.813 1.00 90.31 285 LEU A N 1
ATOM 2185 C CA . LEU A 1 285 ? -20.410 13.970 -17.230 1.00 90.31 285 LEU A CA 1
ATOM 2186 C C . LEU A 1 285 ? -21.091 13.206 -16.091 1.00 90.31 285 LEU A C 1
ATOM 2188 O O . LEU A 1 285 ? -21.887 12.306 -16.339 1.00 90.31 285 LEU A O 1
ATOM 2192 N N . LEU A 1 286 ? -20.812 13.603 -14.850 1.00 88.69 286 LEU A N 1
ATOM 2193 C CA . LEU A 1 286 ? -21.439 13.086 -13.636 1.00 88.69 286 LEU A CA 1
ATOM 2194 C C . LEU A 1 286 ? -22.704 13.876 -13.251 1.00 88.69 286 LEU A C 1
ATOM 2196 O O . LEU A 1 286 ? -23.132 13.867 -12.099 1.00 88.69 286 LEU A O 1
ATOM 2200 N N . GLY A 1 287 ? -23.324 14.560 -14.218 1.00 86.62 287 GLY A N 1
ATOM 2201 C CA . GLY A 1 287 ? -24.608 15.230 -14.030 1.00 86.62 287 GLY A CA 1
ATOM 2202 C C . GLY A 1 287 ? -24.514 16.560 -13.287 1.00 86.62 287 GLY A C 1
ATOM 2203 O O . GLY A 1 287 ? -25.424 16.882 -12.528 1.00 86.62 287 GLY A O 1
ATOM 2204 N N . GLN A 1 288 ? -23.451 17.334 -13.525 1.00 86.50 288 GLN A N 1
ATOM 2205 C CA . GLN A 1 288 ? -23.189 18.616 -12.854 1.00 86.50 288 GLN A CA 1
ATOM 2206 C C . GLN A 1 288 ? -23.013 18.454 -11.335 1.00 86.50 288 GLN A C 1
ATOM 2208 O O . GLN A 1 288 ? -23.634 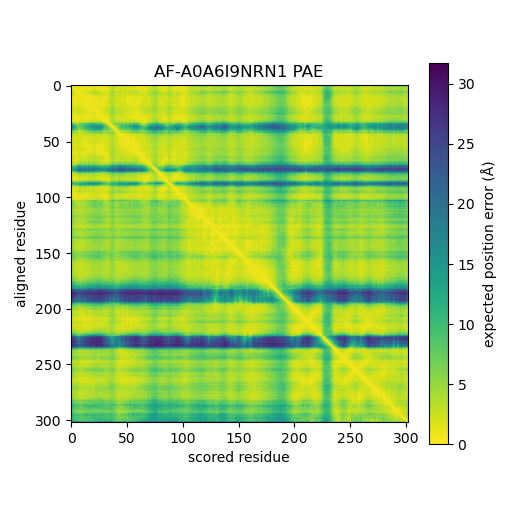19.167 -10.539 1.00 86.50 288 GLN A O 1
ATOM 2213 N N . LEU A 1 289 ? -22.194 17.469 -10.952 1.00 87.69 289 LEU A N 1
ATOM 2214 C CA . LEU A 1 289 ? -22.019 16.982 -9.581 1.00 87.69 289 LEU A CA 1
ATOM 2215 C C . LEU A 1 289 ? -21.819 18.127 -8.572 1.00 87.69 289 LEU A C 1
ATOM 2217 O O . LEU A 1 289 ? -22.552 18.211 -7.589 1.00 87.69 289 LEU A O 1
ATOM 2221 N N . SER A 1 290 ? -20.900 19.054 -8.857 1.00 86.38 290 SER A N 1
ATOM 2222 C CA . SER A 1 290 ? -20.563 20.174 -7.967 1.00 86.38 290 SER A CA 1
ATOM 2223 C C . SER A 1 290 ? -21.754 21.096 -7.710 1.00 86.38 290 SER A C 1
ATOM 2225 O O . SER A 1 290 ? -22.057 21.424 -6.565 1.00 86.38 290 SER A O 1
ATOM 2227 N N . SER A 1 291 ? -22.483 21.473 -8.767 1.00 86.94 291 SER A N 1
ATOM 2228 C CA . SER A 1 291 ? -23.644 22.363 -8.653 1.00 86.94 291 SER A CA 1
ATOM 2229 C C . SER A 1 291 ? -24.789 21.698 -7.888 1.00 86.94 291 SER A C 1
ATOM 2231 O O . SER A 1 291 ? -25.381 22.303 -6.994 1.00 86.94 291 SER A O 1
ATOM 2233 N N . ARG A 1 292 ? -25.074 20.425 -8.186 1.00 88.31 292 ARG A N 1
ATOM 2234 C CA . ARG A 1 292 ? -26.131 19.668 -7.504 1.00 88.31 292 ARG A CA 1
ATOM 2235 C C . ARG A 1 292 ? -25.815 19.425 -6.034 1.00 88.31 292 ARG A C 1
ATOM 2237 O O . ARG A 1 292 ? -26.720 19.496 -5.206 1.00 88.31 292 ARG A O 1
ATOM 2244 N N . TYR A 1 293 ? -24.553 19.174 -5.706 1.00 89.44 293 TYR A N 1
ATOM 2245 C CA . TYR A 1 293 ? -24.102 19.044 -4.326 1.00 89.44 293 TYR A CA 1
ATOM 2246 C C . TYR A 1 293 ? -24.262 20.357 -3.551 1.00 89.44 293 TYR A C 1
ATOM 2248 O O . TYR A 1 293 ? -24.864 20.357 -2.481 1.00 89.44 293 TYR A O 1
ATOM 2256 N N . GLN A 1 294 ? -23.847 21.494 -4.125 1.00 87.12 294 GLN A N 1
ATOM 2257 C CA . GLN A 1 294 ? -24.052 22.820 -3.520 1.00 87.12 294 GLN A CA 1
ATOM 2258 C C . GLN A 1 294 ? -25.537 23.158 -3.306 1.00 87.12 294 GLN A C 1
ATOM 2260 O O . GLN A 1 294 ? -25.887 23.853 -2.356 1.00 87.12 294 GLN A O 1
ATOM 2265 N N . GLN A 1 295 ? -26.420 22.646 -4.166 1.00 89.12 295 GLN A N 1
ATOM 2266 C CA . GLN A 1 295 ? -27.875 22.782 -4.035 1.00 89.12 295 GLN A CA 1
ATOM 2267 C C . GLN A 1 295 ? -28.507 21.770 -3.059 1.00 89.12 295 GLN A C 1
ATOM 2269 O O . GLN A 1 295 ? -29.722 21.792 -2.872 1.00 89.12 295 GLN A O 1
ATOM 2274 N N . GLY A 1 296 ? -27.725 20.866 -2.456 1.00 85.19 296 GLY A N 1
ATOM 2275 C CA . GLY A 1 296 ? -28.228 19.821 -1.557 1.00 85.19 296 GLY A CA 1
ATOM 2276 C C . GLY A 1 296 ? -29.035 18.719 -2.256 1.00 85.19 296 GLY A C 1
ATOM 2277 O O . GLY A 1 296 ? -29.775 17.991 -1.600 1.00 85.19 296 GLY A O 1
ATOM 2278 N N . LEU A 1 297 ? -28.916 18.586 -3.582 1.00 87.62 297 LEU A N 1
ATOM 2279 C CA . LEU A 1 297 ? -29.629 17.580 -4.384 1.00 87.62 297 LEU A CA 1
ATOM 2280 C C . LEU A 1 297 ? -28.938 16.210 -4.392 1.00 87.62 297 LEU A C 1
ATOM 2282 O O . LEU A 1 297 ? -29.510 15.243 -4.893 1.00 87.62 297 LEU A O 1
ATOM 2286 N N . ILE A 1 298 ? -27.714 16.129 -3.865 1.00 87.31 298 ILE A N 1
ATOM 2287 C CA . ILE A 1 298 ? -26.950 14.888 -3.705 1.00 87.31 298 ILE A CA 1
ATOM 2288 C C . ILE A 1 298 ? -26.874 14.584 -2.204 1.00 87.31 298 ILE A C 1
ATOM 2290 O O . ILE A 1 298 ? -25.976 15.089 -1.531 1.00 87.31 298 ILE A O 1
ATOM 2294 N N . PRO A 1 299 ? -27.834 13.819 -1.654 1.00 80.81 299 PRO A N 1
ATOM 2295 C CA . PRO A 1 299 ? -27.860 13.515 -0.226 1.00 80.81 299 PRO A CA 1
ATOM 2296 C C . PRO A 1 299 ? -26.836 12.444 0.173 1.00 80.81 299 PRO A C 1
ATOM 2298 O O . PRO A 1 299 ? -26.381 12.441 1.315 1.00 80.81 299 PRO A O 1
ATOM 2301 N N . ASP A 1 300 ? -26.491 11.536 -0.747 1.00 85.19 300 ASP A N 1
ATOM 2302 C CA . ASP A 1 300 ? -25.531 10.454 -0.524 1.00 85.19 300 ASP A CA 1
ATOM 2303 C C . ASP A 1 300 ? -24.871 10.028 -1.849 1.00 85.19 300 ASP A C 1
ATOM 2305 O O . ASP A 1 300 ? -25.552 9.917 -2.872 1.00 85.19 300 ASP A O 1
ATOM 2309 N N . LEU A 1 301 ? -23.553 9.823 -1.826 1.00 83.75 301 LEU A N 1
ATOM 2310 C CA . LEU A 1 301 ? -22.746 9.271 -2.922 1.00 83.75 301 LEU A CA 1
ATOM 2311 C C . LEU A 1 301 ? -22.397 7.785 -2.709 1.00 83.75 301 LEU A C 1
ATOM 2313 O O . LEU A 1 301 ? -21.868 7.159 -3.630 1.00 83.75 301 LEU A O 1
ATOM 2317 N N . HIS A 1 302 ? -22.671 7.237 -1.519 1.00 78.12 302 HIS A N 1
ATOM 2318 C CA . HIS A 1 302 ? -22.451 5.833 -1.164 1.00 78.12 302 HIS A CA 1
ATOM 2319 C C . HIS A 1 302 ? -23.537 4.889 -1.723 1.00 78.12 302 HIS A C 1
ATOM 2321 O O . HIS A 1 302 ? -24.720 5.280 -1.806 1.00 78.12 302 HIS A O 1
#

Organism: NCBI:txid8208

InterPro domains:
  IPR038884 Cilia- and flagella-associated protein 61 [PTHR21178] (1-301)
  IPR056299 CFAP61, dimerisation domain [PF23150] (198-301)

Foldseek 3Di:
DEEEEAQAPVSQQVLQVCVVVVNQQLQYEYEYAADDVPDHNDPDVQVVVLLVVLSVVSNHHYHYNWAWDDFDPNDDDPPTFWTWTDHPPDIDIDGDRYYHYPHDDAPDPVNVVVCVVVVWDDDSAGEAFLLQATVDNVDGDAAPRYAYDCLLVQRQDGNPLEDRVQGVVSNVVSVVVVVDVPDDDPDDDPPVCSSHHDDHFQWDWDWHQGRPQKTKIKTATRDGNPDPPPPQPQPAKQWADHSVQFQTKIFGADPQQATGMIIHIHNDDDPVVVVSVRHRDHCVVVVVVRVCSVVVVPRGPD

Solvent-accessible surface area (backbone atoms only — not comparable to full-atom values): 17106 Å² total; per-residue (Å²): 70,41,37,38,33,24,63,45,62,66,50,42,32,47,52,31,49,42,45,75,72,67,46,56,30,74,42,32,35,41,35,25,42,62,76,56,93,92,61,63,66,54,94,46,69,65,58,49,52,46,39,54,50,29,34,55,75,48,44,37,43,78,44,70,44,34,44,86,69,34,51,47,89,69,55,87,63,86,74,65,50,31,41,29,25,41,40,96,86,50,76,50,76,45,72,25,73,44,77,46,83,50,66,72,92,74,78,52,71,67,58,50,47,54,41,53,79,65,71,42,52,70,73,104,27,44,34,18,49,72,82,28,27,33,82,47,81,93,42,70,59,73,39,64,58,30,28,58,44,74,90,48,75,46,87,45,50,38,44,59,42,39,28,56,70,61,55,50,49,52,53,47,58,59,53,44,61,80,73,38,90,86,56,78,77,78,74,83,73,55,78,77,57,76,53,50,69,82,81,66,79,55,55,33,76,50,68,47,49,33,38,81,64,26,34,36,41,38,38,31,57,50,56,56,79,71,66,83,64,71,82,69,79,73,85,47,62,48,77,27,64,38,63,92,77,26,39,20,30,37,39,32,40,46,100,82,44,24,29,44,33,38,42,38,36,18,62,53,89,73,67,57,73,63,58,63,63,46,56,72,35,45,34,66,84,61,71,38,41,68,62,37,43,77,70,61,72,56,76,59,83,107